Protein AF-A0A653H7Q0-F1 (afdb_monomer_lite)

Sequence (250 aa):
MEEKSHKKKAKHGDGLHGKEKVNTKGSFFTFLHLLIIFLAFFIGGVLLGVITTVYTPDLNIIKNEENIFKFLLKDKKVVIGGNININMHIKNRTVLPYTFNSKNVQYFYYPIGADYSCLLYNGGVEEKSANQTPLSQKSQINVPSNHNQSTFPTQLVINIPYSLINPSMKIYSASLHLGYEITDTHKHEVQALYNDCKKYDKLYNSRMKRELIFECKCFIDKNVEYFFNTYPVYKPIILQNLQNNPDIII

Secondary structure (DSSP, 8-state):
-----------------------HHHHHHHHHHHHHHHHHHHHHHHHHHHHHH-PPPEEEEEP-TT-EEEEEEETTEEEEEEEEEEEEEEEE-SSS-EEEEES----EE----SS---------------SS-TTS-PEEPPPPTT--TTTS-S-EEEEE---SSS-EEEEEEEEEEEEEEEPTTTHHHHHHHHHHHHHHS------BTTB-----EEEE-GGGTTTS-SS--------TTS---GGG--

Foldseek 3Di:
DDDDDDDDDDDPDDDDDPPPPDPVVVVVVVVVVVVVVVVVVVVVVVVVCVLPPDDDWPKAWDADAPFEWEFDQDPNWTKTWTKGKIKIKTWAPHQDKDKDKDQAFWFKFAFQDVHFAGWGKGDDDDDDPDPDDSRPQIATAAQAPVNDCQACNRIDIDTFDQDPPDIDIDMDMHIHFWMFTDDPVLLLQCLSVVVRLVPPQWGDDDDDPHIHGYIYGYYYDPVCCVVRDPDRDDDRHHNNPTRTDRVVHD

Radius of gyration: 36.65 Å; chains: 1; bounding box: 91×48×135 Å

Structure (mmCIF, N/CA/C/O backbone):
data_AF-A0A653H7Q0-F1
#
_entry.id   AF-A0A653H7Q0-F1
#
loop_
_atom_site.group_PDB
_atom_site.id
_atom_site.type_symbol
_atom_site.label_atom_id
_atom_site.label_alt_id
_atom_site.label_comp_id
_atom_site.label_asym_id
_atom_site.label_entity_id
_atom_site.label_seq_id
_atom_site.pdbx_PDB_ins_code
_atom_site.Cartn_x
_atom_site.Cartn_y
_atom_site.Cartn_z
_atom_site.occupancy
_atom_site.B_iso_or_equiv
_atom_site.auth_seq_id
_atom_site.auth_comp_id
_atom_site.auth_asym_id
_atom_site.auth_atom_id
_atom_site.pdbx_PDB_model_num
ATOM 1 N N . MET A 1 1 ? 68.843 -30.185 -109.632 1.00 37.00 1 MET A N 1
ATOM 2 C CA . MET A 1 1 ? 68.710 -31.561 -109.129 1.00 37.00 1 MET A CA 1
ATOM 3 C C . MET A 1 1 ? 69.297 -31.583 -107.731 1.00 37.00 1 MET A C 1
ATOM 5 O O . MET A 1 1 ? 70.490 -31.762 -107.597 1.00 37.00 1 MET A O 1
ATOM 9 N N . GLU A 1 2 ? 68.482 -31.290 -106.720 1.00 34.28 2 GLU A N 1
ATOM 10 C CA . GLU A 1 2 ? 68.629 -31.871 -105.385 1.00 34.28 2 GLU A CA 1
ATOM 11 C C . GLU A 1 2 ? 67.320 -31.649 -104.624 1.00 34.28 2 GLU A C 1
ATOM 13 O O . GLU A 1 2 ? 66.810 -30.539 -104.485 1.00 34.28 2 GLU A O 1
ATOM 18 N N . GLU A 1 3 ? 66.737 -32.775 -104.257 1.00 30.45 3 GLU A N 1
ATOM 19 C CA . GLU A 1 3 ? 65.476 -32.987 -103.576 1.00 30.45 3 GLU A CA 1
ATOM 20 C C . GLU A 1 3 ? 65.797 -33.209 -102.095 1.00 30.45 3 GLU A C 1
ATOM 22 O O . GLU A 1 3 ? 66.710 -33.976 -101.795 1.00 30.45 3 GLU A O 1
ATOM 27 N N . LYS A 1 4 ? 65.051 -32.588 -101.170 1.00 34.97 4 LYS A N 1
ATOM 28 C CA . LYS A 1 4 ? 64.774 -33.175 -99.844 1.00 34.97 4 LYS A CA 1
ATOM 29 C C . LYS A 1 4 ? 63.667 -32.430 -99.103 1.00 34.97 4 LYS A C 1
ATOM 31 O O . LYS A 1 4 ? 63.871 -31.489 -98.344 1.00 34.97 4 LYS A O 1
ATOM 36 N N . SER A 1 5 ? 62.464 -32.939 -99.333 1.00 32.69 5 SER A N 1
ATOM 37 C CA . SER A 1 5 ? 61.313 -32.867 -98.439 1.00 32.69 5 SER A CA 1
ATOM 38 C C . SER A 1 5 ? 61.589 -33.701 -97.179 1.00 32.69 5 SER A C 1
ATOM 40 O O . SER A 1 5 ? 61.890 -34.889 -97.283 1.00 32.69 5 SER A O 1
ATOM 42 N N . HIS A 1 6 ? 61.438 -33.114 -95.987 1.00 37.59 6 HIS A N 1
ATOM 43 C CA . HIS A 1 6 ? 61.297 -33.875 -94.743 1.00 37.59 6 HIS A CA 1
ATOM 44 C C . HIS A 1 6 ? 60.060 -33.427 -93.954 1.00 37.59 6 HIS A C 1
ATOM 46 O O . HIS A 1 6 ? 59.952 -32.305 -93.465 1.00 37.59 6 HIS A O 1
ATOM 52 N N . LYS A 1 7 ? 59.116 -34.366 -93.834 1.00 37.59 7 LYS A N 1
ATOM 53 C CA . LYS A 1 7 ? 57.911 -34.327 -92.997 1.00 37.59 7 LYS A CA 1
ATOM 54 C C . LYS A 1 7 ? 58.232 -34.518 -91.502 1.00 37.59 7 LYS A C 1
ATOM 56 O O . LYS A 1 7 ? 58.994 -35.408 -91.150 1.00 37.59 7 LYS A O 1
ATOM 61 N N . LYS A 1 8 ? 57.477 -33.766 -90.681 1.00 38.66 8 LYS A N 1
ATOM 62 C CA . LYS A 1 8 ? 56.937 -34.018 -89.318 1.00 38.66 8 LYS A CA 1
ATOM 63 C C . LYS A 1 8 ? 57.857 -34.537 -88.199 1.00 38.66 8 LYS A C 1
ATOM 65 O O . LYS A 1 8 ? 58.329 -35.663 -88.251 1.00 38.66 8 LYS A O 1
ATOM 70 N N . LYS A 1 9 ? 57.783 -33.850 -87.048 1.00 34.41 9 LYS A N 1
ATOM 71 C CA . LYS A 1 9 ? 57.489 -34.467 -85.735 1.00 34.41 9 LYS A CA 1
ATOM 72 C C . LYS A 1 9 ? 56.695 -33.485 -84.861 1.00 34.41 9 LYS A C 1
ATOM 74 O O . LYS A 1 9 ? 57.202 -32.440 -84.476 1.00 34.41 9 LYS A O 1
ATOM 79 N N . ALA A 1 10 ? 55.441 -33.832 -84.574 1.00 38.59 10 ALA A N 1
ATOM 80 C CA . ALA A 1 10 ? 54.648 -33.199 -83.528 1.00 38.59 10 ALA A CA 1
ATOM 81 C C . ALA A 1 10 ? 55.231 -33.605 -82.167 1.00 38.59 10 ALA A C 1
ATOM 83 O O . ALA A 1 10 ? 55.413 -34.796 -81.914 1.00 38.59 10 ALA A O 1
ATOM 84 N N . LYS A 1 11 ? 55.535 -32.633 -81.304 1.00 36.38 11 LYS A N 1
ATOM 85 C CA . LYS A 1 11 ? 55.823 -32.889 -79.890 1.00 36.38 11 LYS A CA 1
ATOM 86 C C . LYS A 1 11 ? 54.523 -32.736 -79.109 1.00 36.38 11 LYS A C 1
ATOM 88 O O . LYS A 1 11 ? 54.096 -31.627 -78.816 1.00 36.38 11 LYS A O 1
ATOM 93 N N . HIS A 1 12 ? 53.901 -33.873 -78.816 1.00 37.69 12 HIS A N 1
ATOM 94 C CA . HIS A 1 12 ? 52.996 -34.016 -77.684 1.00 37.69 12 HIS A CA 1
ATOM 95 C C . HIS A 1 12 ? 53.880 -33.984 -76.432 1.00 37.69 12 HIS A C 1
ATOM 97 O O . HIS A 1 12 ? 54.777 -34.816 -76.293 1.00 37.69 12 HIS A O 1
ATOM 103 N N . GLY A 1 13 ? 53.710 -32.963 -75.601 1.00 35.47 13 GLY A N 1
ATOM 104 C CA . GLY A 1 13 ? 54.403 -32.823 -74.330 1.00 35.47 13 GLY A CA 1
ATOM 105 C C . GLY A 1 13 ? 53.364 -32.616 -73.247 1.00 35.47 13 GLY A C 1
ATOM 106 O O . GLY A 1 13 ? 52.894 -31.496 -73.068 1.00 35.47 13 GLY A O 1
ATOM 107 N N . ASP A 1 14 ? 53.010 -33.704 -72.566 1.00 44.97 14 ASP A N 1
ATOM 108 C CA . ASP A 1 14 ? 52.388 -33.658 -71.248 1.00 44.97 14 ASP A CA 1
ATOM 109 C C . ASP A 1 14 ? 53.235 -32.769 -70.333 1.00 44.97 14 ASP A C 1
ATOM 111 O O . ASP A 1 14 ? 54.442 -32.970 -70.180 1.00 44.97 14 ASP A O 1
ATOM 115 N N . GLY A 1 15 ? 52.600 -31.754 -69.755 1.00 32.31 15 GLY A N 1
ATOM 116 C CA . GLY A 1 15 ? 53.288 -30.692 -69.037 1.00 32.31 15 GLY A CA 1
ATOM 117 C C . GLY A 1 15 ? 52.435 -30.109 -67.924 1.00 32.31 15 GLY A C 1
ATOM 118 O O . GLY A 1 15 ? 51.821 -29.068 -68.100 1.00 32.31 15 GLY A O 1
ATOM 119 N N . LEU A 1 16 ? 52.461 -30.797 -66.781 1.00 38.44 16 LEU A N 1
ATOM 120 C CA . LEU A 1 16 ? 52.263 -30.282 -65.425 1.00 38.44 16 LEU A CA 1
ATOM 121 C C . LEU A 1 16 ? 50.979 -29.482 -65.126 1.00 38.44 16 LEU A C 1
ATOM 123 O O . LEU A 1 16 ? 50.877 -28.283 -65.369 1.00 38.44 16 LEU A O 1
ATOM 127 N N . HIS A 1 17 ? 50.091 -30.124 -64.361 1.00 42.31 17 HIS A N 1
ATOM 128 C CA . HIS A 1 17 ? 49.244 -29.455 -63.373 1.00 42.31 17 HIS A CA 1
ATOM 129 C C . HIS A 1 17 ? 50.106 -28.520 -62.502 1.00 42.31 17 HIS A C 1
ATOM 131 O O . HIS A 1 17 ? 50.780 -28.955 -61.563 1.00 42.31 17 HIS A O 1
ATOM 137 N N . GLY A 1 18 ? 50.089 -27.225 -62.807 1.00 37.69 18 GLY A N 1
ATOM 138 C CA . GLY A 1 18 ? 50.595 -26.196 -61.913 1.00 37.69 18 GLY A CA 1
ATOM 139 C C . GLY A 1 18 ? 49.726 -26.171 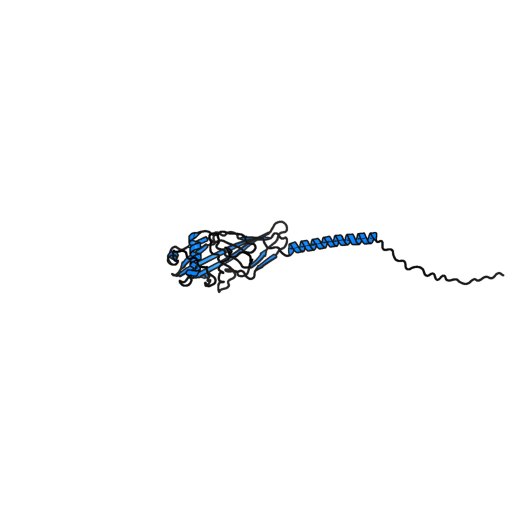-60.661 1.00 37.69 18 GLY A C 1
ATOM 140 O O . GLY A 1 18 ? 48.630 -25.621 -60.676 1.00 37.69 18 GLY A O 1
ATOM 141 N N . LYS A 1 19 ? 50.193 -26.780 -59.566 1.00 47.22 19 LYS A N 1
ATOM 142 C CA . LYS A 1 19 ? 49.683 -26.444 -58.234 1.00 47.22 19 LYS A CA 1
ATOM 143 C C . LYS A 1 19 ? 50.078 -24.997 -57.972 1.00 47.22 19 LYS A C 1
ATOM 145 O O . LYS A 1 19 ? 51.241 -24.714 -57.682 1.00 47.22 19 LYS A O 1
ATOM 150 N N . GLU A 1 20 ? 49.114 -24.100 -58.120 1.00 51.78 20 GLU A N 1
ATOM 151 C CA . GLU A 1 20 ? 49.225 -22.705 -57.729 1.00 51.78 20 GLU A CA 1
ATOM 152 C C . GLU A 1 20 ? 49.645 -22.670 -56.251 1.00 51.78 20 GLU A C 1
ATOM 154 O O . GLU A 1 20 ? 48.904 -23.086 -55.356 1.00 51.78 20 GLU A O 1
ATOM 159 N N . LYS A 1 21 ? 50.900 -22.290 -55.984 1.00 52.97 21 LYS A N 1
ATOM 160 C CA . LYS A 1 21 ? 51.393 -22.106 -54.618 1.00 52.97 21 LYS A CA 1
ATOM 161 C C . LYS A 1 21 ? 50.693 -20.875 -54.056 1.00 52.97 21 LYS A C 1
ATOM 163 O O . LYS A 1 21 ? 51.192 -19.762 -54.194 1.00 52.97 21 LYS A O 1
ATOM 168 N N . VAL A 1 22 ? 49.533 -21.088 -53.436 1.00 57.22 22 VAL A N 1
ATOM 169 C CA . VAL A 1 22 ? 48.838 -20.076 -52.638 1.00 57.22 22 VAL A CA 1
ATOM 170 C C . VAL A 1 22 ? 49.856 -19.490 -51.667 1.00 57.22 22 VAL A C 1
ATOM 172 O O . VAL A 1 22 ? 50.508 -20.221 -50.918 1.00 57.22 22 VAL A O 1
ATOM 175 N N . ASN A 1 23 ? 50.036 -18.172 -51.724 1.00 57.78 23 ASN A N 1
ATOM 176 C CA . ASN A 1 23 ? 50.972 -17.441 -50.885 1.00 57.78 23 ASN A CA 1
ATOM 177 C C . ASN A 1 23 ? 50.493 -17.526 -49.424 1.00 57.78 23 ASN A C 1
ATOM 179 O O . ASN A 1 23 ? 49.726 -16.689 -48.946 1.00 57.78 23 ASN A O 1
ATOM 183 N N . THR A 1 24 ? 50.904 -18.584 -48.725 1.00 57.19 24 THR A N 1
ATOM 184 C CA . THR A 1 24 ? 50.418 -18.977 -47.393 1.00 57.19 24 THR A CA 1
ATOM 185 C C . THR A 1 24 ? 50.630 -17.888 -46.348 1.00 57.19 24 THR A C 1
ATOM 187 O O . THR A 1 24 ? 49.823 -17.764 -45.433 1.00 57.19 24 THR A O 1
ATOM 190 N N . LYS A 1 25 ? 51.656 -17.041 -46.515 1.00 58.75 25 LYS A N 1
ATOM 191 C CA . LYS A 1 25 ? 51.872 -15.865 -45.659 1.00 58.75 25 LYS A CA 1
ATOM 192 C C . LYS A 1 25 ? 50.772 -14.817 -45.843 1.00 58.75 25 LYS A C 1
ATOM 194 O O . LYS A 1 25 ? 50.212 -14.365 -44.853 1.00 58.75 25 LYS A O 1
ATOM 199 N N . GLY A 1 26 ? 50.420 -14.475 -47.086 1.00 61.47 26 GLY A N 1
ATOM 200 C CA . GLY A 1 26 ? 49.348 -13.515 -47.384 1.00 61.47 26 GLY A CA 1
ATOM 201 C C . GLY A 1 26 ? 47.982 -14.008 -46.904 1.00 61.47 26 GLY A C 1
ATOM 202 O O . GLY A 1 26 ? 47.271 -13.276 -46.223 1.00 61.47 26 GLY A O 1
ATOM 203 N N . SER A 1 27 ? 47.676 -15.286 -47.149 1.00 65.19 27 SER A N 1
ATOM 204 C CA . SER A 1 27 ? 46.439 -15.920 -46.674 1.00 65.19 27 SER A CA 1
ATOM 205 C C . SER A 1 27 ? 46.332 -15.951 -45.143 1.00 65.19 27 SER A C 1
ATOM 207 O O . SER A 1 27 ? 45.231 -15.814 -44.611 1.00 65.19 27 SER A O 1
ATOM 209 N N . PHE A 1 28 ? 47.452 -16.108 -44.428 1.00 73.56 28 PHE A N 1
ATOM 210 C CA . PHE A 1 28 ? 47.482 -16.083 -42.964 1.00 73.56 28 PHE A CA 1
ATOM 211 C C . PHE A 1 28 ? 47.205 -14.681 -42.404 1.00 73.56 28 PHE A C 1
ATOM 213 O O . PHE A 1 28 ? 46.421 -14.544 -41.468 1.00 73.56 28 PHE A O 1
ATOM 220 N N . PHE A 1 29 ? 47.778 -13.631 -43.004 1.00 78.06 29 PHE A N 1
ATOM 221 C CA . PHE A 1 29 ? 47.502 -12.249 -42.593 1.00 78.06 29 PHE A CA 1
ATOM 222 C C . PHE A 1 29 ? 46.047 -11.849 -42.851 1.00 78.06 29 PHE A C 1
ATOM 224 O O . PHE A 1 29 ? 45.437 -11.217 -41.991 1.00 78.06 29 PHE A O 1
ATOM 231 N N . THR A 1 30 ? 45.460 -12.256 -43.981 1.00 80.75 30 THR A N 1
ATOM 232 C CA . THR A 1 30 ? 44.038 -12.004 -44.265 1.00 80.75 30 THR A CA 1
ATOM 233 C C . THR A 1 30 ? 43.129 -12.738 -43.279 1.00 80.75 30 THR A C 1
ATOM 235 O O . THR A 1 30 ? 42.192 -12.140 -42.753 1.00 80.75 30 THR A O 1
ATOM 238 N N . PHE A 1 31 ? 43.431 -14.003 -42.970 1.00 85.31 31 PHE A N 1
ATOM 239 C CA . PHE A 1 31 ? 42.689 -14.773 -41.970 1.00 85.31 31 PHE A CA 1
ATOM 240 C C . PHE A 1 31 ? 42.776 -14.135 -40.576 1.00 85.31 31 PHE A C 1
ATOM 242 O O . PHE A 1 31 ? 41.756 -13.971 -39.910 1.00 85.31 31 PHE A O 1
ATOM 249 N N . LEU A 1 32 ? 43.971 -13.705 -40.160 1.00 86.56 32 LEU A N 1
ATOM 250 C CA . LEU A 1 32 ? 44.179 -13.031 -38.879 1.00 86.56 32 LEU A CA 1
ATOM 251 C C . LEU A 1 32 ? 43.421 -11.697 -38.806 1.00 86.56 32 LEU A C 1
ATOM 253 O O . LEU A 1 32 ? 42.814 -11.389 -37.784 1.00 86.56 32 LEU A O 1
ATOM 257 N N . HIS A 1 33 ? 43.412 -10.923 -39.893 1.00 85.69 33 HIS A N 1
ATOM 258 C CA . HIS A 1 33 ? 42.692 -9.652 -39.951 1.00 85.69 33 HIS A CA 1
ATOM 259 C C . HIS A 1 33 ? 41.172 -9.852 -39.848 1.00 85.69 33 HIS A C 1
ATOM 261 O O . HIS A 1 33 ? 40.508 -9.172 -39.067 1.00 85.69 33 HIS A O 1
ATOM 267 N N . LEU A 1 34 ? 40.627 -10.841 -40.566 1.00 88.12 34 LEU A N 1
ATOM 268 C CA . LEU A 1 34 ? 39.210 -11.207 -40.478 1.00 88.12 34 LEU A CA 1
ATOM 269 C C . LEU A 1 34 ? 38.834 -11.738 -39.090 1.00 88.12 34 LEU A C 1
ATOM 271 O O . LEU A 1 34 ? 37.767 -11.396 -38.584 1.00 88.12 34 LEU A O 1
ATOM 275 N N . LEU A 1 35 ? 39.713 -12.512 -38.447 1.00 89.75 35 LEU A N 1
ATOM 276 C CA . LEU A 1 35 ? 39.506 -13.005 -37.084 1.00 89.75 35 LEU A CA 1
ATOM 277 C C . LEU A 1 35 ? 39.422 -11.853 -36.073 1.00 89.75 35 LEU A C 1
ATOM 279 O O . LEU A 1 35 ? 38.542 -11.862 -35.216 1.00 89.75 35 LEU A O 1
ATOM 283 N N . ILE A 1 36 ? 40.299 -10.850 -36.184 1.00 90.38 36 ILE A N 1
ATOM 284 C CA . ILE A 1 36 ? 40.287 -9.667 -35.309 1.00 90.38 36 ILE A CA 1
ATOM 285 C C . ILE A 1 36 ? 39.000 -8.858 -35.511 1.00 90.38 36 ILE A C 1
ATOM 287 O O . ILE A 1 36 ? 38.364 -8.469 -34.532 1.00 90.38 36 ILE A O 1
ATOM 291 N N . ILE A 1 37 ? 38.586 -8.643 -36.764 1.00 91.38 37 ILE A N 1
ATOM 292 C CA . ILE A 1 37 ? 37.335 -7.943 -37.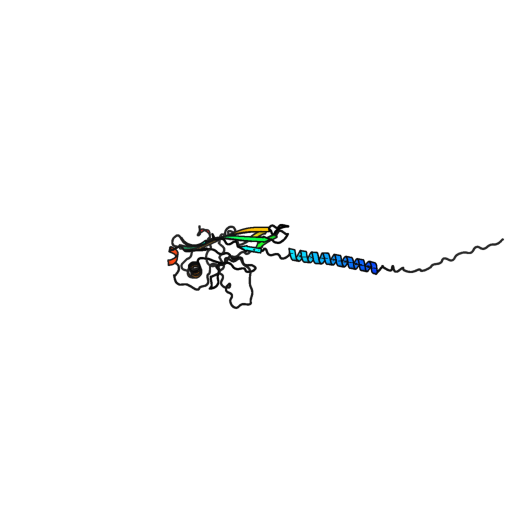087 1.00 91.38 37 ILE A CA 1
ATOM 293 C C . ILE A 1 37 ? 36.131 -8.707 -36.520 1.00 91.38 37 ILE A C 1
ATOM 295 O O . ILE A 1 37 ? 35.272 -8.112 -35.870 1.00 91.38 37 ILE A O 1
ATOM 299 N N . PHE A 1 38 ? 36.091 -10.029 -36.704 1.00 90.88 38 PHE A N 1
ATOM 300 C CA . PHE A 1 38 ? 35.047 -10.880 -36.141 1.00 90.88 38 PHE A CA 1
ATOM 301 C C . PHE A 1 38 ? 35.012 -10.797 -34.612 1.00 90.88 38 PHE A C 1
ATOM 303 O O . PHE A 1 38 ? 33.936 -10.623 -34.047 1.00 90.88 38 PHE A O 1
ATOM 310 N N . LEU A 1 39 ? 36.168 -10.850 -33.938 1.00 90.69 39 LEU A N 1
ATOM 311 C CA . LEU A 1 39 ? 36.241 -10.700 -32.483 1.00 90.69 39 LEU A CA 1
ATOM 312 C C . LEU A 1 39 ? 35.712 -9.336 -32.028 1.00 90.69 39 LEU A C 1
ATOM 314 O O . LEU A 1 39 ? 34.958 -9.274 -31.062 1.00 90.69 39 LEU A O 1
ATOM 318 N N . ALA A 1 40 ? 36.073 -8.256 -32.725 1.00 89.12 40 ALA A N 1
ATOM 319 C CA . ALA A 1 40 ? 35.612 -6.909 -32.398 1.00 89.12 40 ALA A CA 1
ATOM 320 C C . ALA A 1 40 ? 34.085 -6.781 -32.533 1.00 89.12 40 ALA A C 1
ATOM 322 O O . ALA A 1 40 ? 33.429 -6.261 -31.628 1.00 89.12 40 ALA A O 1
ATOM 323 N N . PHE A 1 41 ? 33.502 -7.315 -33.611 1.00 89.62 41 PHE A N 1
ATOM 324 C CA . PHE A 1 41 ? 32.048 -7.335 -33.793 1.00 89.62 41 PHE A CA 1
ATOM 325 C C . PHE A 1 41 ? 31.339 -8.271 -32.814 1.00 89.62 41 PHE A C 1
ATOM 327 O O . PHE A 1 41 ? 30.273 -7.923 -32.312 1.00 89.62 41 PHE A O 1
ATOM 334 N N . PHE A 1 42 ? 31.921 -9.428 -32.503 1.00 88.50 42 PHE A N 1
ATOM 335 C CA . PHE A 1 42 ? 31.352 -10.378 -31.553 1.00 88.50 42 PHE A CA 1
ATOM 336 C C . PHE A 1 42 ? 31.346 -9.807 -30.132 1.00 88.50 42 PHE A C 1
ATOM 338 O O . PHE A 1 42 ? 30.305 -9.792 -29.482 1.00 88.50 42 PHE A O 1
ATOM 345 N N . ILE A 1 43 ? 32.472 -9.257 -29.669 1.00 86.31 43 ILE A N 1
ATOM 346 C CA . ILE A 1 43 ? 32.576 -8.608 -28.354 1.00 86.31 43 ILE A CA 1
ATOM 347 C C . ILE A 1 43 ? 31.655 -7.386 -28.293 1.00 86.31 43 ILE A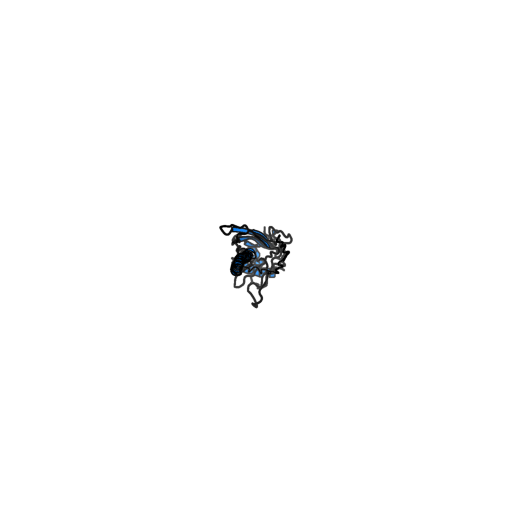 C 1
ATOM 349 O O . ILE A 1 43 ? 30.934 -7.221 -27.310 1.00 86.31 43 ILE A O 1
ATOM 353 N N . GLY A 1 44 ? 31.622 -6.568 -29.351 1.00 84.62 44 GLY A N 1
ATOM 354 C CA . GLY A 1 44 ? 30.704 -5.435 -29.456 1.00 84.62 44 GLY A CA 1
ATOM 355 C C . GLY A 1 44 ? 29.236 -5.863 -29.387 1.00 84.62 44 GLY A C 1
ATOM 356 O O . GLY A 1 44 ? 28.464 -5.273 -28.637 1.00 84.62 44 GLY A O 1
ATOM 357 N N . GLY A 1 45 ? 28.862 -6.928 -30.098 1.00 80.31 45 GLY A N 1
ATOM 358 C CA . GLY A 1 45 ? 27.512 -7.492 -30.088 1.00 80.31 45 GLY A CA 1
ATOM 359 C C . GLY A 1 45 ? 27.120 -8.093 -28.737 1.00 80.31 45 GLY A C 1
ATOM 360 O O . GLY A 1 45 ? 26.010 -7.856 -28.267 1.00 80.31 45 GLY A O 1
ATOM 361 N N . VAL A 1 46 ? 28.033 -8.809 -28.072 1.00 79.31 46 VAL A N 1
ATOM 362 C CA . VAL A 1 46 ? 27.808 -9.368 -26.728 1.00 79.31 46 VAL A CA 1
ATOM 363 C C . VAL A 1 46 ? 27.677 -8.254 -25.689 1.00 79.31 46 VAL A C 1
ATOM 365 O O . VAL A 1 46 ? 26.733 -8.274 -24.903 1.00 79.31 46 VAL A O 1
ATOM 368 N N . LEU A 1 47 ? 28.558 -7.248 -25.702 1.00 74.44 47 LEU A N 1
ATOM 369 C CA . LEU A 1 47 ? 28.473 -6.098 -24.793 1.00 74.44 47 LEU A CA 1
ATOM 370 C C . LEU A 1 47 ? 27.187 -5.298 -25.015 1.00 74.44 47 LEU A C 1
ATOM 372 O O . LEU A 1 47 ? 26.506 -4.956 -24.049 1.00 74.44 47 LEU A O 1
ATOM 376 N N . LEU A 1 48 ? 26.816 -5.047 -26.272 1.00 72.38 48 LEU A N 1
ATOM 377 C CA . LEU A 1 48 ? 25.561 -4.380 -26.612 1.00 72.38 48 LEU A CA 1
ATOM 378 C C . LEU A 1 48 ? 24.354 -5.211 -26.157 1.00 72.38 48 LEU A C 1
ATOM 380 O O . LEU A 1 48 ? 23.413 -4.664 -25.587 1.00 72.38 48 LEU A O 1
ATOM 384 N N . GLY A 1 49 ? 24.399 -6.533 -26.330 1.00 63.44 49 GLY A N 1
ATOM 385 C CA . GLY A 1 49 ? 23.393 -7.459 -25.816 1.00 63.44 49 GLY A CA 1
ATOM 386 C C . GLY A 1 49 ? 23.257 -7.380 -24.295 1.00 63.44 49 GLY A C 1
ATOM 387 O O . GLY A 1 49 ? 22.152 -7.239 -23.784 1.00 63.44 49 GLY A O 1
ATOM 388 N N . VAL A 1 50 ? 24.365 -7.380 -23.553 1.00 63.50 50 VAL A N 1
ATOM 389 C CA . VAL A 1 50 ? 24.344 -7.280 -22.082 1.00 63.50 50 VAL A CA 1
ATOM 390 C C . VAL A 1 50 ? 23.801 -5.925 -21.614 1.00 63.50 50 VAL A C 1
ATOM 392 O O . VAL A 1 50 ? 23.001 -5.878 -20.683 1.00 63.50 50 VAL A O 1
ATOM 395 N N . ILE A 1 51 ? 24.169 -4.827 -22.282 1.00 60.22 51 ILE A N 1
ATOM 396 C CA . ILE A 1 51 ? 23.675 -3.479 -21.948 1.00 60.22 51 ILE A CA 1
ATOM 397 C C . ILE A 1 51 ? 22.168 -3.342 -22.233 1.00 60.22 51 ILE A C 1
ATOM 399 O O . ILE A 1 51 ? 21.475 -2.602 -21.535 1.00 60.22 51 ILE A O 1
ATOM 403 N N . THR A 1 52 ? 21.650 -4.054 -23.237 1.00 57.75 52 THR A N 1
ATOM 404 C CA . THR A 1 52 ? 20.254 -3.930 -23.689 1.00 57.75 52 THR A CA 1
ATOM 405 C C . THR A 1 52 ? 19.286 -4.922 -23.044 1.00 57.75 52 THR A C 1
ATOM 407 O O . THR A 1 52 ? 18.095 -4.626 -22.981 1.00 57.75 52 THR A O 1
ATOM 410 N N . THR A 1 53 ? 19.745 -6.080 -22.554 1.00 54.38 53 THR A N 1
ATOM 411 C CA . THR A 1 53 ? 18.831 -7.192 -22.220 1.00 54.38 53 THR A CA 1
ATOM 412 C C . THR A 1 53 ? 18.302 -7.218 -20.789 1.00 54.38 53 THR A C 1
ATOM 414 O O . THR A 1 53 ? 17.221 -7.765 -20.585 1.00 54.38 53 THR A O 1
ATOM 417 N N . VAL A 1 54 ? 18.977 -6.638 -19.789 1.00 51.16 54 VAL A N 1
ATOM 418 C CA . VAL A 1 54 ? 18.484 -6.710 -18.396 1.00 51.16 54 VAL A CA 1
ATOM 419 C C . VAL A 1 54 ? 18.828 -5.444 -17.612 1.00 51.16 54 VAL A C 1
ATOM 421 O O . VAL A 1 54 ? 19.668 -5.458 -16.715 1.00 51.16 54 VAL A O 1
ATOM 424 N N . TYR A 1 55 ? 18.169 -4.327 -17.924 1.00 59.94 55 TYR A N 1
ATOM 425 C CA . TYR A 1 55 ? 18.222 -3.153 -17.051 1.00 59.94 55 TYR A CA 1
ATOM 426 C C . TYR A 1 55 ? 16.933 -3.020 -16.241 1.00 59.94 55 TYR A C 1
ATOM 428 O O . TYR A 1 55 ? 15.838 -2.951 -16.793 1.00 59.94 55 TYR A O 1
ATOM 436 N N . THR A 1 56 ? 17.070 -2.976 -14.915 1.00 59.75 56 THR A N 1
ATOM 437 C CA . THR A 1 56 ? 15.958 -2.669 -14.005 1.00 59.75 56 THR A CA 1
ATOM 438 C C . THR A 1 56 ? 16.049 -1.183 -13.646 1.00 59.75 56 THR A C 1
ATOM 440 O O . THR A 1 56 ? 17.140 -0.756 -13.264 1.00 59.75 56 THR A O 1
ATOM 443 N N . PRO A 1 57 ? 14.973 -0.380 -13.778 1.00 61.78 57 PRO A N 1
ATOM 444 C CA . PRO A 1 57 ? 14.995 1.017 -13.357 1.00 61.78 57 PRO A CA 1
ATOM 445 C C . PRO A 1 57 ? 15.459 1.153 -11.912 1.00 61.78 57 PRO A C 1
ATOM 447 O O . PRO A 1 57 ? 15.050 0.379 -11.044 1.00 61.78 57 PRO A O 1
ATOM 450 N N . ASP A 1 58 ? 16.216 2.213 -11.641 1.00 70.19 58 ASP A N 1
ATOM 451 C CA . ASP A 1 58 ? 16.362 2.691 -10.274 1.00 70.19 58 ASP A CA 1
ATOM 452 C C . ASP A 1 58 ? 15.016 3.300 -9.856 1.00 70.19 58 ASP A C 1
ATOM 454 O O . ASP A 1 58 ? 14.638 4.383 -10.317 1.00 70.19 58 ASP A O 1
ATOM 458 N N . LEU A 1 59 ? 14.291 2.585 -8.998 1.00 71.69 59 LEU A N 1
ATOM 459 C CA . LEU A 1 59 ? 13.014 3.003 -8.427 1.00 71.69 59 LEU A CA 1
ATOM 460 C C . LEU A 1 59 ? 13.242 3.464 -6.987 1.00 71.69 59 LEU A C 1
ATOM 462 O O . LEU A 1 59 ? 13.800 2.723 -6.179 1.00 71.69 59 LEU A O 1
ATOM 466 N N . ASN A 1 60 ? 12.812 4.678 -6.651 1.00 72.31 60 ASN A N 1
ATOM 467 C CA . ASN A 1 60 ? 12.798 5.153 -5.268 1.00 72.31 60 ASN A CA 1
ATOM 468 C C . ASN A 1 60 ? 11.446 5.802 -4.974 1.00 72.31 60 ASN A C 1
ATOM 470 O O . ASN A 1 60 ? 10.976 6.626 -5.755 1.00 72.31 60 ASN A O 1
ATOM 474 N N . ILE A 1 61 ? 10.829 5.461 -3.847 1.00 74.69 61 ILE A N 1
ATOM 475 C CA . ILE A 1 61 ? 9.613 6.139 -3.398 1.00 74.69 61 ILE A CA 1
ATOM 476 C C . ILE A 1 61 ? 9.965 7.515 -2.840 1.00 74.69 61 ILE A C 1
ATOM 478 O O . ILE A 1 61 ? 10.916 7.677 -2.076 1.00 74.69 61 ILE A O 1
ATOM 482 N N . ILE A 1 62 ? 9.165 8.501 -3.226 1.00 79.88 62 ILE A N 1
ATOM 483 C CA . ILE A 1 62 ? 9.161 9.835 -2.644 1.00 79.88 62 ILE A CA 1
ATOM 484 C C . ILE A 1 62 ? 8.284 9.768 -1.399 1.00 79.88 62 ILE A C 1
ATOM 486 O O . ILE A 1 62 ? 7.101 9.433 -1.482 1.00 79.88 62 ILE A O 1
ATOM 490 N N . LYS A 1 63 ? 8.867 10.088 -0.244 1.00 77.00 63 LYS A N 1
ATOM 491 C CA . LYS A 1 63 ? 8.121 10.211 1.006 1.00 77.00 63 LYS A CA 1
ATOM 492 C C . LYS A 1 63 ? 7.021 11.259 0.833 1.00 77.00 63 LYS A C 1
ATOM 494 O O . LYS A 1 63 ? 7.302 12.391 0.447 1.00 77.00 63 LYS A O 1
ATOM 499 N N . ASN A 1 64 ? 5.785 10.866 1.121 1.00 76.94 64 ASN A N 1
ATOM 500 C CA . ASN A 1 64 ? 4.630 11.748 1.077 1.00 76.94 64 ASN A CA 1
ATOM 501 C C . ASN A 1 64 ? 4.033 11.865 2.480 1.00 76.94 64 ASN A C 1
ATOM 503 O O . ASN A 1 64 ? 3.394 10.944 2.985 1.00 76.94 64 ASN A O 1
ATOM 507 N N . GLU A 1 65 ? 4.259 13.016 3.103 1.00 77.62 65 GLU A N 1
ATOM 508 C CA . GLU A 1 65 ? 3.803 13.308 4.459 1.00 77.62 65 GLU A CA 1
ATOM 509 C C . GLU A 1 65 ? 2.302 13.596 4.578 1.00 77.62 65 GLU A C 1
ATOM 511 O O . GLU A 1 65 ? 1.799 13.698 5.700 1.00 77.62 65 GLU A O 1
ATOM 516 N N . GLU A 1 66 ? 1.608 13.738 3.448 1.00 83.62 66 GLU A N 1
ATOM 517 C CA . GLU A 1 66 ? 0.162 13.967 3.373 1.00 83.62 66 GLU A CA 1
ATOM 518 C C . GLU A 1 66 ? -0.633 12.658 3.406 1.00 83.62 66 GLU A C 1
ATOM 520 O O . GLU A 1 66 ? -1.836 12.666 3.664 1.00 83.62 66 GLU A O 1
ATOM 525 N N . ASN A 1 67 ? 0.029 11.519 3.176 1.00 84.81 67 ASN A N 1
ATOM 526 C CA . ASN A 1 67 ? -0.610 10.214 3.265 1.00 84.81 67 ASN A CA 1
ATOM 527 C C . ASN A 1 67 ? -0.983 9.934 4.720 1.00 84.81 67 ASN A C 1
ATOM 529 O O . ASN A 1 67 ? -0.104 9.727 5.556 1.00 84.81 67 ASN A O 1
ATOM 533 N N . ILE A 1 68 ? -2.280 9.891 5.017 1.00 85.75 68 ILE A N 1
ATOM 534 C CA . ILE A 1 68 ? -2.799 9.633 6.362 1.00 85.75 68 ILE A CA 1
ATOM 535 C C . ILE A 1 68 ? -3.714 8.412 6.316 1.00 85.75 68 ILE A C 1
ATOM 537 O O . ILE A 1 68 ? -4.717 8.404 5.599 1.00 85.75 68 ILE A O 1
ATOM 541 N N . PHE A 1 69 ? -3.392 7.406 7.126 1.00 88.50 69 PHE A N 1
ATOM 542 C CA . PHE A 1 69 ? -4.294 6.312 7.454 1.00 88.50 69 PHE A CA 1
ATOM 543 C C . PHE A 1 69 ? -5.126 6.706 8.677 1.00 88.50 69 PHE A C 1
ATOM 545 O O . PHE A 1 69 ? -4.592 7.126 9.703 1.00 88.50 69 PHE A O 1
ATOM 552 N N . LYS A 1 70 ? -6.443 6.616 8.559 1.00 90.69 70 LYS A N 1
ATOM 553 C CA . LYS A 1 70 ? -7.407 7.134 9.522 1.00 90.69 70 LYS A CA 1
ATOM 554 C C . LYS A 1 70 ? -8.159 5.991 10.186 1.00 90.69 70 LYS A C 1
ATOM 556 O O . LYS A 1 70 ? -8.519 5.021 9.526 1.00 90.69 70 LYS A O 1
ATOM 561 N N . PHE A 1 71 ? -8.452 6.174 11.466 1.00 92.31 71 PHE A N 1
ATOM 562 C CA . PHE A 1 71 ? -9.437 5.433 12.241 1.00 92.31 71 PHE A CA 1
ATOM 563 C C . PHE A 1 71 ? -10.516 6.427 12.658 1.00 92.31 71 PHE A C 1
ATOM 565 O O . PHE A 1 71 ? -10.238 7.348 13.427 1.00 92.31 71 PHE A O 1
ATOM 572 N N . LEU A 1 72 ? -11.721 6.278 12.119 1.00 94.12 72 LEU A N 1
ATOM 573 C CA . LEU A 1 72 ? -12.818 7.235 12.268 1.00 94.12 72 LEU A CA 1
ATOM 574 C C . LEU A 1 72 ? -14.062 6.548 12.820 1.00 94.12 72 LEU A C 1
ATOM 576 O O . LEU A 1 72 ? -14.314 5.384 12.511 1.00 94.12 72 LEU A O 1
ATOM 580 N N . LEU A 1 73 ? -14.872 7.287 13.577 1.00 92.44 73 LEU A N 1
ATOM 581 C CA . LEU A 1 73 ? -16.239 6.884 13.885 1.00 92.44 73 LEU A CA 1
ATOM 582 C C . LEU A 1 73 ? -17.187 7.625 12.930 1.00 92.44 73 LEU A C 1
ATOM 584 O O . LEU A 1 73 ? -17.353 8.838 13.037 1.00 92.44 73 LEU A O 1
ATOM 588 N N . LYS A 1 74 ? -17.814 6.907 11.994 1.00 90.75 74 LYS A N 1
ATOM 589 C CA . LYS A 1 74 ? -18.814 7.444 11.055 1.00 90.75 74 LYS A CA 1
ATOM 590 C C . LYS A 1 74 ? -20.127 6.697 11.237 1.00 90.75 74 LYS A C 1
ATOM 592 O O . LYS A 1 74 ? -20.131 5.475 11.227 1.00 90.75 74 LYS A O 1
ATOM 597 N N . ASP A 1 75 ? -21.233 7.408 11.441 1.00 89.19 75 ASP A N 1
ATOM 598 C CA . ASP A 1 75 ? -22.571 6.808 11.585 1.00 89.19 75 ASP A CA 1
ATOM 599 C C . ASP A 1 75 ? -22.632 5.649 12.601 1.00 89.19 75 ASP A C 1
ATOM 601 O O . ASP A 1 75 ? -23.250 4.612 12.364 1.00 89.19 75 ASP A O 1
ATOM 605 N N . LYS A 1 76 ? -21.966 5.828 13.754 1.00 88.50 76 LYS A N 1
ATOM 606 C CA . LYS A 1 76 ? -21.807 4.822 14.831 1.00 88.50 76 LYS A CA 1
ATOM 607 C C . LYS A 1 76 ? -21.025 3.561 14.434 1.00 88.50 76 LYS A C 1
ATOM 609 O O . LYS A 1 76 ? -21.009 2.595 15.193 1.00 88.50 76 LYS A O 1
ATOM 614 N N . LYS A 1 77 ? -20.358 3.571 13.285 1.00 91.38 77 LYS A N 1
ATOM 615 C CA . LYS A 1 77 ? -19.507 2.491 12.786 1.00 91.38 77 LYS A CA 1
ATOM 616 C C . LYS A 1 77 ? -18.056 2.940 12.785 1.00 91.38 77 LYS A C 1
ATOM 618 O O . LYS A 1 77 ? -17.747 4.090 12.468 1.00 91.38 77 LYS A O 1
ATOM 623 N N . VAL A 1 78 ? -17.156 2.032 13.140 1.00 93.12 78 VAL A N 1
ATOM 624 C CA . VAL A 1 78 ? -15.723 2.298 13.027 1.00 93.12 78 VAL A CA 1
ATOM 625 C C . VAL A 1 78 ? -15.288 2.040 11.597 1.00 93.12 78 VAL A C 1
ATOM 627 O O . VAL A 1 78 ? -15.569 0.989 11.030 1.00 93.12 78 VAL A O 1
ATOM 630 N N . VAL A 1 79 ? -14.601 3.012 11.016 1.00 94.38 79 VAL A N 1
ATOM 631 C CA . VAL A 1 79 ? -14.102 2.974 9.647 1.00 94.38 79 VAL A CA 1
ATOM 632 C C . VAL A 1 79 ? -12.595 3.190 9.664 1.00 94.38 79 VAL A C 1
ATOM 634 O O . VAL A 1 79 ? -12.110 4.106 10.331 1.00 94.38 79 VAL A O 1
ATOM 637 N N . ILE A 1 80 ? -11.853 2.361 8.927 1.00 92.31 80 ILE A N 1
ATOM 638 C CA . ILE A 1 80 ? -10.390 2.454 8.829 1.00 92.31 80 ILE A CA 1
ATOM 639 C C . ILE A 1 80 ? -9.913 2.491 7.376 1.00 92.31 80 ILE A C 1
ATOM 641 O O . ILE A 1 80 ? -10.475 1.806 6.523 1.00 92.31 80 ILE A O 1
ATOM 645 N N . GLY A 1 81 ? -8.869 3.266 7.083 1.00 91.31 81 GLY A N 1
ATOM 646 C CA . GLY A 1 81 ? -8.292 3.380 5.735 1.00 91.31 81 GLY A CA 1
ATOM 647 C C . GLY A 1 81 ? -7.835 4.801 5.396 1.00 91.31 81 GLY A C 1
ATOM 648 O O . GLY A 1 81 ? -7.571 5.598 6.290 1.00 91.31 81 GLY A O 1
ATOM 649 N N . GLY A 1 82 ? -7.719 5.148 4.117 1.00 89.94 82 GLY A N 1
ATOM 650 C CA . GLY A 1 82 ? -7.208 6.453 3.696 1.00 89.94 82 GLY A CA 1
ATOM 651 C C . GLY A 1 82 ? -7.021 6.581 2.189 1.00 89.94 82 GLY A C 1
ATOM 652 O O . GLY A 1 82 ? -6.971 5.583 1.472 1.00 89.94 82 GLY A O 1
ATOM 653 N N . ASN A 1 83 ? -6.866 7.827 1.735 1.00 90.12 83 ASN A N 1
ATOM 654 C 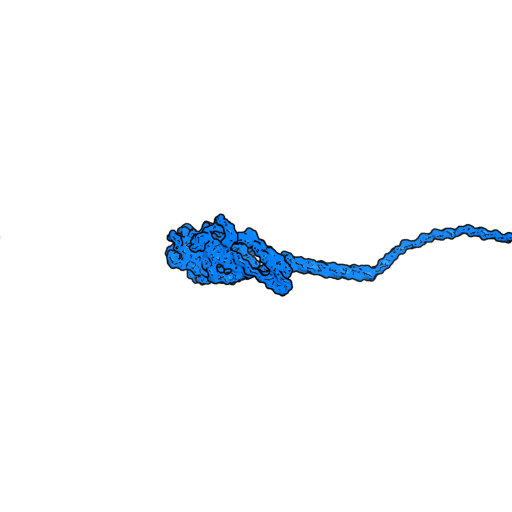CA . ASN A 1 83 ? -6.486 8.155 0.363 1.00 90.12 83 ASN A CA 1
ATOM 655 C C . ASN A 1 83 ? -4.980 8.382 0.328 1.00 90.12 83 ASN A C 1
ATOM 657 O O . ASN A 1 83 ? -4.476 9.391 0.822 1.00 90.12 83 ASN A O 1
ATOM 661 N N . ILE A 1 84 ? -4.263 7.401 -0.200 1.00 86.94 84 ILE A N 1
ATOM 662 C CA . ILE A 1 84 ? -2.809 7.350 -0.170 1.00 86.94 84 ILE A CA 1
ATOM 663 C C . ILE A 1 84 ? -2.297 7.586 -1.586 1.00 86.94 84 ILE A C 1
ATOM 665 O O . ILE A 1 84 ? -2.675 6.872 -2.506 1.00 86.94 84 ILE A O 1
ATOM 669 N N . ASN A 1 85 ? -1.400 8.548 -1.770 1.00 88.62 85 ASN A N 1
ATOM 670 C CA . ASN A 1 85 ? -0.735 8.777 -3.046 1.00 88.62 85 ASN A CA 1
ATOM 671 C C . ASN A 1 85 ? 0.736 8.356 -2.969 1.00 88.62 85 ASN A C 1
ATOM 673 O O . ASN A 1 85 ? 1.527 8.907 -2.192 1.00 88.62 85 ASN A O 1
ATOM 677 N N . ILE A 1 86 ? 1.094 7.360 -3.774 1.00 85.06 86 ILE A N 1
ATOM 678 C CA . ILE A 1 86 ? 2.422 6.758 -3.833 1.00 85.06 86 ILE A CA 1
ATOM 679 C C . ILE A 1 86 ? 3.164 7.375 -5.010 1.00 85.06 86 ILE A C 1
ATOM 681 O O . ILE A 1 86 ? 2.932 7.026 -6.167 1.00 85.06 86 ILE A O 1
ATOM 685 N N . ASN A 1 87 ? 4.096 8.268 -4.705 1.00 86.69 87 ASN A N 1
ATOM 686 C CA . ASN A 1 87 ? 4.942 8.897 -5.706 1.00 86.69 87 ASN A CA 1
ATOM 687 C C . ASN A 1 87 ? 6.261 8.127 -5.823 1.00 86.69 87 ASN A C 1
ATOM 689 O O . ASN A 1 87 ? 6.954 7.890 -4.835 1.00 86.69 87 ASN A O 1
ATOM 693 N N . MET A 1 88 ? 6.625 7.741 -7.039 1.00 83.88 88 MET A N 1
ATOM 694 C CA . MET A 1 88 ? 7.829 6.981 -7.355 1.00 83.88 88 MET A CA 1
ATOM 695 C C . MET A 1 88 ? 8.716 7.787 -8.299 1.00 83.88 88 MET A C 1
ATOM 697 O O . MET A 1 88 ? 8.299 8.150 -9.399 1.00 83.88 88 MET A O 1
ATOM 701 N N . HIS A 1 89 ? 9.962 8.023 -7.897 1.00 81.69 89 HIS A N 1
ATOM 702 C CA . HIS A 1 89 ? 11.026 8.440 -8.799 1.00 81.69 89 HIS A CA 1
ATOM 703 C C . HIS A 1 89 ? 11.551 7.237 -9.567 1.00 81.69 89 HIS A C 1
ATOM 705 O O . HIS A 1 89 ? 12.053 6.274 -8.984 1.00 81.69 89 HIS A O 1
ATOM 711 N N . ILE A 1 90 ? 11.492 7.345 -10.887 1.00 80.75 90 ILE A N 1
ATOM 712 C CA . ILE A 1 90 ? 11.979 6.340 -11.817 1.00 80.75 90 ILE A CA 1
ATOM 713 C C . ILE A 1 90 ? 13.120 6.966 -12.598 1.00 80.75 90 ILE A C 1
ATOM 715 O O . ILE A 1 90 ? 12.918 7.928 -13.347 1.00 80.75 90 ILE A O 1
ATOM 719 N N . LYS A 1 91 ? 14.328 6.443 -12.393 1.00 80.94 91 LYS A N 1
ATOM 720 C CA . LYS A 1 91 ? 15.532 6.915 -13.072 1.00 80.94 91 LYS A CA 1
ATOM 721 C C . LYS A 1 91 ? 15.976 5.888 -14.105 1.00 80.94 91 LYS A C 1
ATOM 723 O O . LYS A 1 91 ? 16.279 4.740 -13.776 1.00 80.94 91 LYS A O 1
ATOM 728 N N . ASN A 1 92 ? 16.052 6.329 -15.356 1.00 79.81 92 ASN A N 1
ATOM 729 C CA . ASN A 1 92 ? 16.615 5.550 -16.445 1.00 79.81 92 ASN A CA 1
ATOM 730 C C . ASN A 1 92 ? 18.053 5.994 -16.694 1.00 79.81 92 ASN A C 1
ATOM 732 O O . ASN A 1 92 ? 18.307 7.149 -17.030 1.00 79.81 92 ASN A O 1
ATOM 736 N N . ARG A 1 93 ? 18.999 5.071 -16.522 1.00 77.44 93 ARG A N 1
ATOM 737 C CA . ARG A 1 93 ? 20.414 5.303 -16.846 1.00 77.44 93 ARG A CA 1
ATOM 738 C C . ARG A 1 93 ? 20.811 4.749 -18.212 1.00 77.44 93 ARG A C 1
ATOM 740 O O . ARG A 1 93 ? 21.979 4.825 -18.574 1.00 77.44 93 ARG A O 1
ATOM 747 N N . THR A 1 94 ? 19.870 4.159 -18.939 1.00 74.25 94 THR A N 1
ATOM 748 C CA . THR A 1 94 ? 20.107 3.602 -20.269 1.00 74.25 94 THR A CA 1
ATOM 749 C C . THR A 1 94 ? 19.913 4.665 -21.343 1.00 74.25 94 THR A C 1
ATOM 751 O O . THR A 1 94 ? 19.213 5.661 -21.155 1.00 74.25 94 THR A O 1
ATOM 754 N N . VAL A 1 95 ? 20.513 4.406 -22.500 1.00 77.62 95 VAL A N 1
ATOM 755 C CA . VAL A 1 95 ? 20.380 5.216 -23.717 1.00 77.62 95 VAL A CA 1
ATOM 756 C C . VAL A 1 95 ? 19.202 4.770 -24.590 1.00 77.62 95 VAL A C 1
ATOM 758 O O . VAL A 1 95 ? 19.141 5.134 -25.760 1.00 77.62 95 VAL A O 1
ATOM 761 N N . LEU A 1 96 ? 18.282 3.967 -24.044 1.00 79.00 96 LEU A N 1
ATOM 762 C CA . LEU A 1 96 ? 17.105 3.465 -24.747 1.00 79.00 96 LEU A CA 1
ATOM 763 C C . LEU A 1 96 ? 15.832 3.723 -23.933 1.00 79.00 96 LEU A C 1
ATOM 765 O O . LEU A 1 96 ? 15.849 3.643 -22.698 1.00 79.00 96 LEU A O 1
ATOM 769 N N . PRO A 1 97 ? 14.707 4.033 -24.599 1.00 80.38 97 PRO A N 1
ATOM 770 C CA . PRO A 1 97 ? 13.423 4.065 -23.928 1.00 80.38 97 PRO A CA 1
ATOM 771 C C . PRO A 1 97 ? 12.998 2.635 -23.601 1.00 80.38 97 PRO A C 1
ATOM 773 O O . PRO A 1 97 ? 13.286 1.701 -24.350 1.00 80.38 97 PRO A O 1
ATOM 776 N N . TYR A 1 98 ? 12.249 2.468 -22.518 1.00 77.38 98 TYR A N 1
ATOM 777 C CA . TYR A 1 98 ? 11.553 1.214 -22.253 1.00 77.38 98 TYR A CA 1
ATOM 778 C C . TYR A 1 98 ? 10.253 1.462 -21.499 1.00 77.38 98 TYR A C 1
ATOM 780 O O . TYR A 1 98 ? 10.026 2.521 -20.906 1.00 77.38 98 TYR A O 1
ATOM 788 N N . THR A 1 99 ? 9.389 0.457 -21.524 1.00 79.44 99 THR A N 1
ATOM 789 C CA . THR A 1 99 ? 8.138 0.454 -20.775 1.00 79.44 99 THR A CA 1
ATOM 790 C C . THR A 1 99 ? 8.264 -0.540 -19.634 1.00 79.44 99 THR A C 1
ATOM 792 O O . THR A 1 99 ? 8.463 -1.732 -19.859 1.00 79.44 99 THR A O 1
ATOM 795 N N . PHE A 1 100 ? 8.138 -0.057 -18.401 1.00 75.88 100 PHE A N 1
ATOM 796 C CA . PHE A 1 100 ? 7.941 -0.928 -17.250 1.00 75.88 100 PHE A CA 1
ATOM 797 C C . PHE A 1 100 ? 6.486 -1.398 -17.248 1.00 75.88 100 PHE A C 1
ATOM 799 O O . PHE A 1 100 ? 5.575 -0.570 -17.247 1.00 75.88 100 PHE A O 1
ATOM 806 N N . ASN A 1 101 ? 6.271 -2.711 -17.275 1.00 75.06 101 ASN A N 1
ATOM 807 C CA . ASN A 1 101 ? 4.942 -3.311 -17.283 1.00 75.06 101 ASN A CA 1
ATOM 808 C C . ASN A 1 101 ? 4.847 -4.386 -16.196 1.00 75.06 101 ASN A C 1
ATOM 810 O O . ASN A 1 101 ? 5.575 -5.378 -16.243 1.00 75.06 101 ASN A O 1
ATOM 814 N N . SER A 1 102 ? 3.935 -4.198 -15.245 1.00 78.38 102 SER A N 1
ATOM 815 C CA . SER A 1 102 ? 3.554 -5.202 -14.254 1.00 78.38 102 SER A CA 1
ATOM 816 C C . SER A 1 102 ? 2.053 -5.449 -14.326 1.00 78.38 102 SER A C 1
ATOM 818 O O . SER A 1 102 ? 1.256 -4.518 -14.234 1.00 78.38 102 SER A O 1
ATOM 820 N N . LYS A 1 103 ? 1.666 -6.719 -14.477 1.00 75.50 103 LYS A N 1
ATOM 821 C CA . LYS A 1 103 ? 0.263 -7.139 -14.624 1.00 75.50 103 LYS A CA 1
ATOM 822 C C . LYS A 1 103 ? -0.402 -7.583 -13.318 1.00 75.50 103 LYS A C 1
ATOM 824 O O . LYS A 1 103 ? -1.604 -7.817 -13.322 1.00 75.50 103 LYS A O 1
ATOM 829 N N . ASN A 1 104 ? 0.368 -7.757 -12.243 1.00 78.50 104 ASN A N 1
ATOM 830 C CA . ASN A 1 104 ? -0.128 -8.273 -10.967 1.00 78.50 104 ASN A CA 1
ATOM 831 C C . ASN A 1 104 ? 0.462 -7.467 -9.807 1.00 78.50 104 ASN A C 1
ATOM 833 O O . ASN A 1 104 ? 1.457 -7.848 -9.194 1.00 78.50 104 ASN A O 1
ATOM 837 N N . VAL A 1 105 ? -0.134 -6.307 -9.573 1.00 78.12 105 VAL A N 1
ATOM 838 C CA . VAL A 1 105 ? 0.252 -5.347 -8.539 1.00 78.12 105 VAL A CA 1
ATOM 839 C C . VAL A 1 105 ? -0.692 -5.580 -7.361 1.00 78.12 105 VAL A C 1
ATOM 841 O O . VAL A 1 105 ? -1.908 -5.645 -7.533 1.00 78.12 105 VAL A O 1
ATOM 844 N N . GLN A 1 106 ? -0.121 -5.830 -6.188 1.00 82.38 106 GLN A N 1
ATOM 845 C CA . GLN A 1 106 ? -0.819 -6.367 -5.021 1.00 82.38 106 GLN A CA 1
ATOM 846 C C . GLN A 1 106 ? -0.368 -5.625 -3.782 1.00 82.38 106 GLN A C 1
ATOM 848 O O . GLN A 1 106 ? 0.811 -5.672 -3.483 1.00 82.38 106 GLN A O 1
ATOM 853 N N . TYR A 1 107 ? -1.289 -5.053 -3.020 1.00 82.44 107 TYR A N 1
ATOM 854 C CA . TYR A 1 107 ? -0.958 -4.272 -1.834 1.00 82.44 107 TYR A CA 1
ATOM 855 C C . TYR A 1 107 ? -0.967 -5.129 -0.576 1.00 82.44 107 TYR A C 1
ATOM 857 O O . TYR A 1 107 ? -1.745 -6.076 -0.468 1.00 82.44 107 TYR A O 1
ATOM 865 N N . PHE A 1 108 ? -0.121 -4.797 0.393 1.00 80.25 108 PHE A N 1
ATOM 866 C CA . PHE A 1 108 ? -0.049 -5.522 1.660 1.00 80.25 108 PHE A CA 1
ATOM 867 C C . PHE A 1 108 ? 0.018 -4.554 2.834 1.00 80.25 108 PHE A C 1
ATOM 869 O O . PHE A 1 108 ? 0.183 -3.367 2.663 1.00 80.25 108 PHE A O 1
ATOM 876 N N . TYR A 1 109 ? -0.125 -5.044 4.043 1.00 78.19 109 TYR A N 1
ATOM 877 C CA . TYR A 1 109 ? 0.139 -4.315 5.264 1.00 78.19 109 TYR A CA 1
ATOM 878 C C . TYR A 1 109 ? 1.124 -5.146 6.081 1.00 78.19 109 TYR A C 1
ATOM 880 O O . TYR A 1 109 ? 1.048 -6.376 6.064 1.00 78.19 109 TYR A O 1
ATOM 888 N N . TYR A 1 110 ? 2.043 -4.492 6.785 1.00 72.94 110 TYR A N 1
ATOM 889 C CA . TYR A 1 110 ? 3.035 -5.171 7.614 1.00 72.94 110 TYR A CA 1
ATOM 890 C C . TYR A 1 110 ? 2.888 -4.685 9.067 1.00 72.94 110 TYR A C 1
ATOM 892 O O . TYR A 1 110 ? 2.877 -3.474 9.291 1.00 72.94 110 TYR A O 1
ATOM 900 N N . PRO A 1 111 ? 2.716 -5.601 10.037 1.00 62.22 111 PRO A N 1
ATOM 901 C CA . PRO A 1 111 ? 2.681 -5.282 11.458 1.00 62.22 111 PRO A CA 1
ATOM 902 C C . PRO A 1 111 ? 4.028 -4.762 11.951 1.00 62.22 111 PRO A C 1
ATOM 904 O O . PRO A 1 111 ? 5.084 -5.245 11.533 1.00 62.22 111 PRO A O 1
ATOM 907 N N . ILE A 1 112 ? 3.998 -3.815 12.882 1.00 57.84 112 ILE A N 1
ATOM 908 C CA . ILE A 1 112 ? 5.201 -3.210 13.447 1.00 57.84 112 ILE A CA 1
ATOM 909 C C . ILE A 1 112 ? 5.740 -4.114 14.570 1.00 57.84 112 ILE A C 1
ATOM 911 O O . ILE A 1 112 ? 5.170 -4.203 15.656 1.00 57.84 112 ILE A O 1
ATOM 915 N N . GLY A 1 113 ? 6.862 -4.794 14.314 1.00 46.56 113 GLY A N 1
ATOM 916 C CA . GLY A 1 113 ? 7.667 -5.454 15.348 1.00 46.56 113 GLY A CA 1
ATOM 917 C C . GLY A 1 113 ? 8.532 -4.462 16.144 1.00 46.56 113 GLY A C 1
ATOM 918 O O . GLY A 1 113 ? 8.430 -3.248 15.980 1.00 46.56 113 GLY A O 1
ATOM 919 N N . ALA A 1 114 ? 9.428 -4.968 17.005 1.00 34.06 114 ALA A N 1
ATOM 920 C CA . ALA A 1 114 ? 10.462 -4.143 17.656 1.00 34.06 114 ALA A CA 1
ATOM 921 C C . ALA A 1 114 ? 11.377 -3.430 16.638 1.00 34.06 114 ALA A C 1
ATOM 923 O O . ALA A 1 114 ? 11.937 -2.385 16.956 1.00 34.06 114 ALA A O 1
ATOM 924 N N . ASP A 1 115 ? 11.433 -3.961 15.413 1.00 36.16 115 ASP A N 1
ATOM 925 C CA . ASP A 1 115 ? 11.962 -3.301 14.232 1.00 36.16 115 ASP A CA 1
ATOM 926 C C . ASP A 1 115 ? 10.840 -3.020 13.217 1.00 36.16 115 ASP A C 1
ATOM 928 O O . ASP A 1 115 ? 9.946 -3.830 12.967 1.00 36.16 115 ASP A O 1
ATOM 932 N N . TYR A 1 116 ? 10.909 -1.802 12.693 1.00 41.16 116 TYR A N 1
ATOM 933 C CA . TYR A 1 116 ? 9.897 -1.012 11.998 1.00 41.16 116 TYR A CA 1
ATOM 934 C C . TYR A 1 116 ? 9.279 -1.680 10.762 1.00 41.16 116 TYR A C 1
ATOM 936 O O . TYR A 1 116 ? 10.021 -2.222 9.944 1.00 41.16 116 TYR A O 1
ATOM 944 N N . SER A 1 117 ? 7.961 -1.507 10.547 1.00 36.69 117 SER A N 1
ATOM 945 C CA . SER A 1 117 ? 7.368 -0.826 9.367 1.00 36.69 117 SER A CA 1
ATOM 946 C C . SER A 1 117 ? 5.926 -1.261 9.032 1.00 36.69 117 SER A C 1
ATOM 948 O O . SER A 1 117 ? 5.609 -2.441 9.009 1.00 36.69 117 SER A O 1
ATOM 950 N N . CYS A 1 118 ? 5.067 -0.292 8.692 1.00 36.81 118 CYS A N 1
ATOM 951 C CA . CYS A 1 118 ? 3.831 -0.519 7.937 1.00 36.81 118 CYS A CA 1
ATOM 952 C C . CYS A 1 118 ? 4.186 -0.410 6.452 1.00 36.81 118 CYS A C 1
ATOM 954 O O . CYS A 1 118 ? 4.619 0.654 6.010 1.00 36.81 118 CYS A O 1
ATOM 956 N N . LEU A 1 119 ? 4.078 -1.511 5.705 1.00 48.00 119 LEU A N 1
ATOM 957 C CA . LEU A 1 119 ? 4.553 -1.599 4.324 1.00 48.00 119 LEU A CA 1
ATOM 958 C C . LEU A 1 119 ? 3.401 -1.935 3.380 1.00 48.00 119 LEU A C 1
ATOM 960 O O . LEU A 1 119 ? 2.876 -3.042 3.393 1.00 48.00 119 LEU A O 1
ATOM 964 N N . LEU A 1 120 ? 3.053 -1.003 2.503 1.00 46.75 120 LEU A N 1
ATOM 965 C CA . LEU A 1 120 ? 2.148 -1.237 1.382 1.00 46.75 120 LEU A CA 1
ATOM 966 C C . LEU A 1 120 ? 2.945 -1.718 0.167 1.00 46.75 120 LEU A C 1
ATOM 968 O O . LEU A 1 120 ? 3.307 -0.951 -0.716 1.00 46.75 120 LEU A O 1
ATOM 972 N N . TYR A 1 121 ? 3.284 -3.011 0.213 1.00 47.97 121 TYR A N 1
ATOM 973 C CA . TYR A 1 121 ? 4.123 -3.743 -0.750 1.00 47.97 121 TYR A CA 1
ATOM 974 C C . TYR A 1 121 ? 3.433 -3.970 -2.111 1.00 47.97 121 TYR A C 1
ATOM 976 O O . TYR A 1 121 ? 2.229 -3.827 -2.178 1.00 47.97 121 TYR A O 1
ATOM 984 N N . ASN A 1 122 ? 4.183 -4.334 -3.167 1.00 38.81 122 ASN A N 1
ATOM 985 C CA . ASN A 1 122 ? 3.721 -4.806 -4.484 1.00 38.81 122 ASN A CA 1
ATOM 986 C C . ASN A 1 122 ? 4.502 -6.066 -4.940 1.00 38.81 122 ASN A C 1
ATOM 988 O O . ASN A 1 122 ? 5.722 -6.017 -5.025 1.00 38.81 122 ASN A O 1
ATOM 992 N N . GLY A 1 123 ? 3.795 -7.179 -5.209 1.00 31.62 123 GLY A N 1
ATOM 993 C CA . GLY A 1 123 ? 4.249 -8.595 -5.157 1.00 31.62 123 GLY A CA 1
ATOM 994 C C . GLY A 1 123 ? 5.333 -9.184 -6.100 1.00 31.62 123 GLY A C 1
ATOM 995 O O . GLY A 1 123 ? 5.320 -8.937 -7.304 1.00 31.62 123 GLY A O 1
ATOM 996 N N . GLY A 1 124 ? 6.166 -10.093 -5.531 1.00 28.00 124 GLY A N 1
ATOM 997 C CA . GLY A 1 124 ? 7.002 -11.179 -6.115 1.00 28.00 124 GLY A CA 1
ATOM 998 C C . GLY A 1 124 ? 7.995 -11.890 -5.120 1.00 28.00 124 GLY A C 1
ATOM 999 O O . GLY A 1 124 ? 8.762 -11.201 -4.460 1.00 28.00 124 GLY A O 1
ATOM 1000 N N . VAL A 1 125 ? 7.986 -13.247 -5.046 1.00 35.47 125 VAL A N 1
ATOM 1001 C CA . VAL A 1 125 ? 8.603 -14.265 -4.094 1.00 35.47 125 VAL A CA 1
ATOM 1002 C C . VAL A 1 125 ? 10.144 -14.497 -4.182 1.00 35.47 125 VAL A C 1
ATOM 1004 O O . VAL A 1 125 ? 10.718 -14.083 -5.183 1.00 35.47 125 VAL A O 1
ATOM 1007 N N . GLU A 1 126 ? 10.923 -15.236 -3.347 1.00 35.41 126 GLU A N 1
ATOM 1008 C CA . GLU A 1 126 ? 10.997 -15.820 -1.964 1.00 35.41 126 GLU A CA 1
ATOM 1009 C C . GLU A 1 126 ? 12.483 -16.281 -1.786 1.00 35.41 126 GLU A C 1
ATOM 1011 O O . GLU A 1 126 ? 13.088 -16.657 -2.792 1.00 35.41 126 GLU A O 1
ATOM 1016 N N . GLU A 1 127 ? 13.085 -16.352 -0.583 1.00 32.25 127 GLU A N 1
ATOM 1017 C CA . GLU A 1 127 ? 14.346 -17.117 -0.398 1.00 32.25 127 GLU A CA 1
ATOM 1018 C C . GLU A 1 127 ? 14.419 -17.892 0.937 1.00 32.25 127 GLU A C 1
ATOM 1020 O O . GLU A 1 127 ? 13.979 -17.426 1.987 1.00 32.25 127 GLU A O 1
ATOM 1025 N N . LYS A 1 128 ? 14.950 -19.122 0.855 1.00 35.03 128 LYS A N 1
ATOM 1026 C CA . LYS A 1 128 ? 14.619 -20.308 1.678 1.00 35.03 128 LYS A CA 1
ATOM 1027 C C . LYS A 1 128 ? 15.424 -20.535 2.973 1.00 35.03 128 LYS A C 1
ATOM 1029 O O . LYS A 1 128 ? 15.298 -21.607 3.558 1.00 35.03 128 LYS A O 1
ATOM 1034 N N . SER A 1 129 ? 16.277 -19.620 3.430 1.00 36.78 129 SER A N 1
ATOM 1035 C CA . SER A 1 129 ? 17.360 -20.001 4.365 1.00 36.78 129 SER A CA 1
ATOM 1036 C C . SER A 1 129 ? 17.337 -19.393 5.772 1.00 36.78 129 SER A C 1
ATOM 1038 O O . SER A 1 129 ? 18.343 -19.490 6.470 1.00 36.78 129 SER A O 1
ATOM 1040 N N . ALA A 1 130 ? 16.238 -18.803 6.241 1.00 34.59 130 ALA A N 1
ATOM 1041 C CA . ALA A 1 130 ? 16.158 -18.314 7.620 1.00 34.59 130 ALA A CA 1
ATOM 1042 C C . ALA A 1 130 ? 14.841 -18.744 8.272 1.00 34.59 130 ALA A C 1
ATOM 1044 O O . ALA A 1 130 ? 13.762 -18.335 7.850 1.00 34.59 130 ALA A O 1
ATOM 1045 N N . ASN A 1 131 ? 14.940 -19.585 9.304 1.00 44.12 131 ASN A N 1
ATOM 1046 C CA . ASN A 1 131 ? 13.810 -20.103 10.075 1.00 44.12 131 ASN A CA 1
ATOM 1047 C C . ASN A 1 131 ? 13.214 -19.005 10.982 1.00 44.12 131 ASN A C 1
ATOM 1049 O O . ASN A 1 131 ? 13.373 -19.037 12.198 1.00 44.12 131 ASN A O 1
ATOM 1053 N N . GLN A 1 132 ? 12.477 -18.094 10.332 1.00 41.59 132 GLN A N 1
ATOM 1054 C CA . GLN A 1 132 ? 11.686 -16.942 10.799 1.00 41.59 132 GLN A CA 1
ATOM 1055 C C . GLN A 1 132 ? 12.332 -15.569 10.549 1.00 41.59 132 GLN A C 1
ATOM 1057 O O . GLN A 1 132 ? 13.301 -15.165 11.185 1.00 41.59 132 GLN A O 1
ATOM 1062 N N . THR A 1 133 ? 11.736 -14.834 9.608 1.00 42.41 133 THR A N 1
ATOM 1063 C CA . THR A 1 133 ? 12.142 -13.501 9.145 1.00 42.41 133 THR A CA 1
ATOM 1064 C C . THR A 1 133 ? 11.136 -12.430 9.604 1.00 42.41 133 THR A C 1
ATOM 1066 O O . THR A 1 133 ? 9.932 -12.645 9.468 1.00 42.41 133 THR A O 1
ATOM 1069 N N . PRO A 1 134 ? 11.578 -11.247 10.080 1.00 39.84 134 PRO A N 1
ATOM 1070 C CA . PRO A 1 134 ? 10.711 -10.139 10.528 1.00 39.84 134 PRO A CA 1
ATOM 1071 C C . PRO A 1 134 ? 9.656 -9.653 9.511 1.00 39.84 134 PRO A C 1
ATOM 1073 O O . PRO A 1 134 ? 8.670 -9.035 9.887 1.00 39.84 134 PRO A O 1
ATOM 1076 N N . LEU A 1 135 ? 9.830 -9.973 8.225 1.00 47.25 135 LEU A N 1
ATOM 1077 C CA . LEU A 1 135 ? 8.927 -9.642 7.111 1.00 47.25 135 LEU A CA 1
ATOM 1078 C C . LEU A 1 135 ? 7.897 -10.749 6.791 1.00 47.25 135 LEU A C 1
ATOM 1080 O O . LEU A 1 135 ? 7.178 -10.656 5.798 1.00 47.25 135 LEU A O 1
ATOM 1084 N N . SER A 1 136 ? 7.846 -11.821 7.587 1.00 48.19 136 SER A N 1
ATOM 1085 C CA . SER A 1 136 ? 7.045 -13.024 7.299 1.00 48.19 136 SER A CA 1
ATOM 1086 C C . SER A 1 136 ? 5.547 -12.899 7.606 1.00 48.19 136 SER A C 1
ATOM 1088 O O . SER A 1 136 ? 4.770 -13.723 7.132 1.00 48.19 136 SER A O 1
ATOM 1090 N N . GLN A 1 137 ? 5.113 -11.877 8.351 1.00 61.88 137 GLN A N 1
ATOM 1091 C CA . GLN A 1 137 ? 3.713 -11.712 8.771 1.00 61.88 137 GLN A CA 1
ATOM 1092 C C . GLN A 1 137 ? 3.030 -10.520 8.093 1.00 61.88 137 GLN A C 1
ATOM 1094 O O . GLN A 1 137 ? 2.495 -9.647 8.762 1.00 61.88 137 GLN A O 1
ATOM 1099 N N . LYS A 1 138 ? 3.041 -10.454 6.760 1.00 71.06 138 LYS A N 1
ATOM 1100 C CA . LYS A 1 138 ? 2.273 -9.436 6.028 1.00 71.06 138 LYS A CA 1
ATOM 1101 C C . LYS A 1 138 ? 0.828 -9.867 5.798 1.00 71.06 138 LYS A C 1
ATOM 1103 O O . LYS A 1 138 ? 0.559 -11.032 5.520 1.00 71.06 138 LYS A O 1
ATOM 1108 N N . SER A 1 139 ? -0.088 -8.911 5.829 1.00 75.31 139 SER A N 1
ATOM 1109 C CA . SER A 1 139 ? -1.478 -9.100 5.426 1.00 75.31 139 SER A CA 1
ATOM 1110 C C . SER A 1 139 ? -1.680 -8.555 4.026 1.00 75.31 139 SER A C 1
ATOM 1112 O O . SER A 1 139 ? -1.486 -7.364 3.813 1.00 75.31 139 SER A O 1
ATOM 1114 N N . GLN A 1 140 ? -2.144 -9.362 3.078 1.00 81.75 140 GLN A N 1
ATOM 1115 C CA . GLN A 1 140 ? -2.589 -8.809 1.801 1.00 81.75 140 GLN A CA 1
ATOM 1116 C C . GLN A 1 140 ? -3.802 -7.894 2.013 1.00 81.75 140 GLN A C 1
ATOM 1118 O O . GLN A 1 140 ? -4.637 -8.139 2.886 1.00 81.75 140 GLN A O 1
ATOM 1123 N N . ILE A 1 141 ? -3.879 -6.833 1.220 1.00 86.19 141 ILE A N 1
ATOM 1124 C CA . ILE A 1 141 ? -5.029 -5.943 1.143 1.00 86.19 141 ILE A CA 1
ATOM 1125 C C . ILE A 1 141 ? -5.978 -6.435 0.071 1.00 86.19 141 ILE A C 1
ATOM 1127 O O . ILE A 1 141 ? -5.570 -6.772 -1.045 1.00 86.19 141 ILE A O 1
ATOM 1131 N N . ASN A 1 142 ? -7.256 -6.455 0.426 1.00 87.19 142 ASN A N 1
ATOM 1132 C CA . ASN A 1 142 ? -8.280 -6.869 -0.501 1.00 87.19 142 ASN A CA 1
ATOM 1133 C C . ASN A 1 142 ? -8.447 -5.843 -1.630 1.00 87.19 142 ASN A C 1
ATOM 1135 O O . ASN A 1 142 ? -8.468 -4.626 -1.405 1.00 87.19 142 ASN A O 1
ATOM 1139 N N . VAL A 1 143 ? -8.581 -6.348 -2.853 1.00 87.94 143 VAL A N 1
ATOM 1140 C CA . VAL A 1 143 ? -8.874 -5.520 -4.024 1.00 87.94 143 VAL A CA 1
ATOM 1141 C C . VAL A 1 143 ? -10.326 -5.048 -3.900 1.00 87.94 143 VAL A C 1
ATOM 1143 O O . VAL A 1 143 ? -11.198 -5.865 -3.599 1.00 87.94 143 VAL A O 1
ATOM 1146 N N . PRO A 1 144 ? -10.620 -3.753 -4.103 1.00 88.75 144 PRO A N 1
ATOM 1147 C CA . PRO A 1 144 ? -11.990 -3.275 -4.028 1.00 88.75 144 PRO A CA 1
ATOM 1148 C C . PRO A 1 144 ? -12.838 -3.914 -5.131 1.00 88.75 144 PRO A C 1
ATOM 1150 O O . PRO A 1 144 ? -12.386 -4.092 -6.262 1.00 88.75 144 PRO A O 1
ATOM 1153 N N . SER A 1 145 ? -14.092 -4.229 -4.803 1.00 86.19 145 SER A N 1
ATOM 1154 C CA . SER A 1 145 ? -15.032 -4.908 -5.715 1.00 86.19 145 SER A CA 1
ATOM 1155 C C . SER A 1 145 ? -15.306 -4.144 -7.017 1.00 86.19 145 SER A C 1
ATOM 1157 O O . SER A 1 145 ? -15.648 -4.747 -8.030 1.00 86.19 145 SER A O 1
ATOM 1159 N N . ASN A 1 146 ? -15.121 -2.821 -7.016 1.00 86.75 146 ASN A N 1
ATOM 1160 C CA . ASN A 1 146 ? -15.262 -1.980 -8.203 1.00 86.75 146 ASN A CA 1
ATOM 1161 C C . ASN A 1 146 ? -14.070 -2.083 -9.178 1.00 86.75 146 ASN A C 1
ATOM 1163 O O . ASN A 1 146 ? -14.158 -1.560 -10.287 1.00 86.75 146 ASN A O 1
ATOM 1167 N N . HIS A 1 147 ? -12.961 -2.722 -8.776 1.00 87.31 147 HIS A N 1
ATOM 1168 C CA . HIS A 1 147 ? -11.734 -2.896 -9.562 1.00 87.31 147 HIS A CA 1
ATOM 1169 C C . HIS A 1 147 ? -11.196 -1.608 -10.213 1.00 87.31 147 HIS A C 1
ATOM 1171 O O . HIS A 1 147 ? -10.566 -1.650 -11.277 1.00 87.31 147 HIS A O 1
ATOM 1177 N N . ASN A 1 148 ? -11.430 -0.454 -9.581 1.00 89.56 148 ASN A N 1
ATOM 1178 C CA . ASN A 1 148 ? -11.070 0.832 -10.159 1.00 89.56 148 ASN A CA 1
ATOM 1179 C C . ASN A 1 148 ? -9.544 1.040 -10.174 1.00 89.56 148 ASN A C 1
ATOM 1181 O O . ASN A 1 148 ? -8.934 1.345 -9.152 1.00 89.56 148 ASN A O 1
ATOM 1185 N N . GLN A 1 149 ? -8.941 0.948 -11.361 1.00 88.50 149 GLN A N 1
ATOM 1186 C CA . GLN A 1 149 ? -7.494 1.085 -11.557 1.00 88.50 149 GLN A CA 1
ATOM 1187 C C . GLN A 1 149 ? -6.957 2.491 -11.260 1.00 88.50 149 GLN A C 1
ATOM 1189 O O . GLN A 1 149 ? -5.763 2.632 -11.013 1.00 88.50 149 GLN A O 1
ATOM 1194 N N . SER A 1 150 ? -7.796 3.535 -11.289 1.00 88.31 150 SER A N 1
ATOM 1195 C CA . SER A 1 150 ? -7.335 4.900 -10.997 1.00 88.31 150 SER A CA 1
ATOM 1196 C C . SER A 1 150 ? -7.125 5.140 -9.504 1.00 88.31 150 SER A C 1
ATOM 1198 O O . SER A 1 150 ? -6.280 5.950 -9.134 1.00 88.31 150 SER A O 1
ATOM 1200 N N . THR A 1 151 ? -7.862 4.420 -8.656 1.00 87.94 151 THR A N 1
ATOM 1201 C CA . THR A 1 151 ? -7.818 4.546 -7.191 1.00 87.94 151 THR A CA 1
ATOM 1202 C C . THR A 1 151 ? -7.200 3.330 -6.505 1.00 87.94 151 THR A C 1
ATOM 1204 O O . THR A 1 151 ? -6.886 3.400 -5.323 1.00 87.94 151 THR A O 1
ATOM 1207 N N . PHE A 1 152 ? -7.068 2.205 -7.208 1.00 89.62 152 PHE A N 1
ATOM 1208 C CA . PHE A 1 152 ? -6.418 0.982 -6.743 1.00 89.62 152 PHE A CA 1
ATOM 1209 C C . PHE A 1 152 ? -5.819 0.236 -7.956 1.00 89.62 152 PHE A C 1
ATOM 1211 O O . PHE A 1 152 ? -6.455 -0.659 -8.520 1.00 89.62 152 PHE A O 1
ATOM 1218 N N . PRO A 1 153 ? -4.619 0.619 -8.428 1.00 87.62 153 PRO A N 1
ATOM 1219 C CA . PRO A 1 153 ? -4.034 0.021 -9.620 1.00 87.62 153 PRO A CA 1
ATOM 1220 C C . PRO A 1 153 ? -3.514 -1.391 -9.338 1.00 87.62 153 PRO A C 1
ATOM 1222 O O . PRO A 1 153 ? -2.557 -1.587 -8.596 1.00 87.62 153 PRO A O 1
ATOM 1225 N N . THR A 1 154 ? -4.098 -2.393 -9.992 1.00 85.94 154 THR A N 1
ATOM 1226 C CA . THR A 1 154 ? -3.590 -3.777 -9.996 1.00 85.94 154 THR A CA 1
ATOM 1227 C C . THR A 1 154 ? -2.667 -4.051 -11.186 1.00 85.94 154 THR A C 1
ATOM 1229 O O . THR A 1 154 ? -2.125 -5.150 -11.323 1.00 85.94 154 THR A O 1
ATOM 1232 N N . GLN A 1 155 ? -2.473 -3.054 -12.052 1.00 84.19 155 GLN A N 1
ATOM 1233 C CA . GLN A 1 155 ? -1.545 -3.074 -13.177 1.00 84.19 155 GLN A CA 1
ATOM 1234 C C . GLN A 1 155 ? -0.767 -1.757 -13.237 1.00 84.19 155 GLN A C 1
ATOM 1236 O O . GLN A 1 155 ? -1.318 -0.683 -13.003 1.00 84.19 155 GLN A O 1
ATOM 1241 N N . LEU A 1 156 ? 0.516 -1.833 -13.586 1.00 81.62 156 LEU A N 1
ATOM 1242 C CA . LEU A 1 156 ? 1.392 -0.674 -13.742 1.00 81.62 156 LEU A CA 1
ATOM 1243 C C . LEU A 1 156 ? 2.019 -0.700 -15.131 1.00 81.62 156 LEU A C 1
ATOM 1245 O O . LEU A 1 156 ? 2.779 -1.611 -15.450 1.00 81.62 156 LEU A O 1
ATOM 1249 N N . VAL A 1 157 ? 1.728 0.320 -15.937 1.00 84.19 157 VAL A N 1
ATOM 1250 C CA . VAL A 1 157 ? 2.351 0.533 -17.249 1.00 84.19 157 VAL A CA 1
ATOM 1251 C C . VAL A 1 157 ? 2.976 1.917 -17.262 1.00 84.19 157 VAL A C 1
ATOM 1253 O O . VAL A 1 157 ? 2.280 2.932 -17.235 1.00 84.19 157 VAL A O 1
ATOM 1256 N N . ILE A 1 158 ? 4.304 1.964 -17.286 1.00 82.88 158 ILE A N 1
ATOM 1257 C CA . ILE A 1 158 ? 5.057 3.206 -17.162 1.00 82.88 158 ILE A CA 1
ATOM 1258 C C . ILE A 1 158 ? 6.035 3.319 -18.322 1.00 82.88 158 ILE A C 1
ATOM 1260 O O . ILE A 1 158 ? 7.024 2.594 -18.402 1.00 82.88 158 ILE A O 1
ATOM 1264 N N . ASN A 1 159 ? 5.772 4.280 -19.204 1.00 86.75 159 ASN A N 1
ATOM 1265 C CA . ASN A 1 159 ? 6.692 4.644 -20.275 1.00 86.75 159 ASN A CA 1
ATOM 1266 C C . ASN A 1 159 ? 7.813 5.507 -19.704 1.00 86.75 159 ASN A C 1
ATOM 1268 O O . ASN A 1 159 ? 7.553 6.607 -19.190 1.00 86.75 159 ASN A O 1
ATOM 1272 N N . ILE A 1 160 ? 9.038 4.999 -19.790 1.00 82.44 160 ILE A N 1
ATOM 1273 C CA . ILE A 1 160 ? 10.222 5.607 -19.204 1.00 82.44 160 ILE A CA 1
ATOM 1274 C C . ILE A 1 160 ? 11.067 6.191 -20.346 1.00 82.44 160 ILE A C 1
ATOM 1276 O O . ILE A 1 160 ? 11.587 5.439 -21.176 1.00 82.44 160 ILE A O 1
ATOM 1280 N N . PRO A 1 161 ? 11.183 7.531 -20.430 1.00 84.00 161 PRO A N 1
ATOM 1281 C CA . PRO A 1 161 ? 11.983 8.175 -21.466 1.00 84.00 161 PRO A CA 1
ATOM 1282 C C . PRO A 1 161 ? 13.469 7.888 -21.249 1.00 84.00 161 PRO A C 1
ATOM 1284 O O . PRO A 1 161 ? 13.871 7.416 -20.187 1.00 84.00 161 PRO A O 1
ATOM 1287 N N . TYR A 1 162 ? 14.302 8.233 -22.222 1.00 83.50 162 TYR A N 1
ATOM 1288 C CA . TYR A 1 162 ? 15.761 8.171 -22.129 1.00 83.50 162 TYR A CA 1
ATOM 1289 C C . TYR A 1 162 ? 16.368 9.502 -22.564 1.00 83.50 162 TYR A C 1
ATOM 1291 O O . TYR A 1 162 ? 15.691 10.336 -23.166 1.00 83.50 162 TYR A O 1
ATOM 1299 N N . SER A 1 163 ? 17.644 9.699 -22.258 1.00 79.75 163 SER A N 1
ATOM 1300 C CA . SER A 1 163 ? 18.440 10.794 -22.803 1.00 79.75 163 SER A CA 1
ATOM 1301 C C . SER A 1 163 ? 19.867 10.308 -23.034 1.00 79.75 163 SER A C 1
ATOM 1303 O O . SER A 1 163 ? 20.357 9.431 -22.328 1.00 79.75 163 SER A O 1
ATOM 1305 N N . LEU A 1 164 ? 20.511 10.851 -24.069 1.00 75.56 164 LEU A N 1
ATOM 1306 C CA . LEU A 1 164 ? 21.866 10.468 -24.478 1.00 75.56 164 LEU A CA 1
ATOM 1307 C C . LEU A 1 164 ? 22.949 11.049 -23.560 1.00 75.56 164 LEU A C 1
ATOM 1309 O O . LEU A 1 164 ? 24.055 10.522 -23.519 1.00 75.56 164 LEU A O 1
ATOM 1313 N N . ILE A 1 165 ? 22.643 12.144 -22.857 1.00 77.38 165 ILE A N 1
ATOM 1314 C CA . ILE A 1 165 ? 23.634 12.931 -22.109 1.00 77.38 165 ILE A CA 1
ATOM 1315 C C . ILE A 1 165 ? 23.510 12.673 -20.608 1.00 77.38 165 ILE A C 1
ATOM 1317 O O . ILE A 1 165 ? 24.496 12.376 -19.943 1.00 77.38 165 ILE A O 1
ATOM 1321 N N . ASN A 1 166 ? 22.291 12.772 -20.073 1.00 78.44 166 ASN A N 1
ATOM 1322 C CA . ASN A 1 166 ? 22.020 12.641 -18.645 1.00 78.44 166 ASN A CA 1
ATOM 1323 C C . ASN A 1 166 ? 20.950 11.576 -18.403 1.00 78.44 166 ASN A C 1
ATOM 1325 O O . ASN A 1 166 ? 20.034 11.461 -19.216 1.00 78.44 166 ASN A O 1
ATOM 1329 N N . PRO A 1 167 ? 20.993 10.846 -17.273 1.00 79.62 167 PRO A N 1
ATOM 1330 C CA . PRO A 1 167 ? 19.913 9.945 -16.897 1.00 79.62 167 PRO A CA 1
ATOM 1331 C C . PRO A 1 167 ? 18.579 10.689 -16.871 1.00 79.62 167 PRO A C 1
ATOM 1333 O O . PRO A 1 167 ? 18.457 11.731 -16.222 1.00 79.62 167 PRO A O 1
ATOM 1336 N N . SER A 1 168 ? 17.576 10.154 -17.556 1.00 83.81 168 SER A N 1
ATOM 1337 C CA . SER A 1 168 ? 16.234 10.721 -17.509 1.00 83.81 168 SER A CA 1
ATOM 1338 C C . SER A 1 168 ? 15.544 10.324 -16.207 1.00 83.81 168 SER A C 1
ATOM 1340 O O . SER A 1 168 ? 15.768 9.251 -15.633 1.00 83.81 168 SER A O 1
ATOM 1342 N N . MET A 1 169 ? 14.688 11.221 -15.735 1.00 81.94 169 MET A N 1
ATOM 1343 C CA . MET A 1 169 ? 13.921 11.043 -14.516 1.00 81.94 169 MET A CA 1
ATOM 1344 C C . MET A 1 169 ? 12.446 11.278 -14.808 1.00 81.94 169 MET A C 1
ATOM 1346 O O . MET A 1 169 ? 12.086 12.229 -15.500 1.00 81.94 169 MET A O 1
ATOM 1350 N N . LYS A 1 170 ? 11.595 10.412 -14.264 1.00 86.19 170 LYS A N 1
ATOM 1351 C CA . LYS A 1 170 ? 10.144 10.558 -14.318 1.00 86.19 170 LYS A CA 1
ATOM 1352 C C . LYS A 1 170 ? 9.559 10.280 -12.944 1.00 86.19 170 LYS A C 1
ATOM 1354 O O . LYS A 1 170 ? 9.989 9.346 -12.270 1.00 86.19 170 LYS A O 1
ATOM 1359 N N . ILE A 1 171 ? 8.595 11.098 -12.542 1.00 87.25 171 ILE A N 1
ATOM 1360 C CA . ILE A 1 171 ? 7.762 10.817 -11.377 1.00 87.25 171 ILE A CA 1
ATOM 1361 C C . ILE A 1 171 ? 6.525 10.085 -11.876 1.00 87.25 171 ILE A C 1
ATOM 1363 O O . ILE A 1 171 ? 5.904 10.495 -12.859 1.00 87.25 171 ILE A O 1
ATOM 1367 N N . TYR A 1 172 ? 6.202 8.983 -11.221 1.00 85.94 172 TYR A N 1
ATOM 1368 C CA . TYR A 1 172 ? 4.965 8.256 -11.432 1.00 85.94 172 TYR A CA 1
ATOM 1369 C C . TYR A 1 172 ? 4.185 8.217 -10.122 1.00 85.94 172 TYR A C 1
ATOM 1371 O O . TYR A 1 172 ? 4.767 7.955 -9.072 1.00 85.94 172 TYR A O 1
ATOM 1379 N N . SER A 1 173 ? 2.885 8.472 -10.197 1.00 87.75 173 SER A N 1
ATOM 1380 C CA . SER A 1 173 ? 1.990 8.514 -9.044 1.00 87.75 173 SER A CA 1
ATOM 1381 C C . SER A 1 173 ? 0.970 7.390 -9.150 1.00 87.75 173 SER A C 1
ATOM 1383 O O . SER A 1 173 ? 0.328 7.239 -10.190 1.00 87.75 173 SER A O 1
ATOM 1385 N N . ALA A 1 174 ? 0.824 6.614 -8.081 1.00 86.75 174 ALA A N 1
ATOM 1386 C CA . ALA A 1 174 ? -0.228 5.620 -7.926 1.00 86.75 174 ALA A CA 1
ATOM 1387 C C . ALA A 1 174 ? -1.100 5.988 -6.727 1.00 86.75 174 ALA A C 1
ATOM 1389 O O . ALA A 1 174 ? -0.617 6.034 -5.595 1.00 86.75 174 ALA A O 1
ATOM 1390 N N . SER A 1 175 ? -2.386 6.214 -6.977 1.00 88.88 175 SER A N 1
ATOM 1391 C CA . SER A 1 175 ? -3.365 6.415 -5.914 1.00 88.88 175 SER A CA 1
ATOM 1392 C C . SER A 1 175 ? -3.818 5.067 -5.367 1.00 88.88 175 SER A C 1
ATOM 1394 O O . SER A 1 175 ? -4.121 4.150 -6.126 1.00 88.88 175 SER A O 1
ATOM 1396 N N . LEU A 1 176 ? -3.862 4.960 -4.046 1.00 88.75 176 LEU A N 1
ATOM 1397 C CA . LEU A 1 176 ? -4.322 3.810 -3.292 1.00 88.75 176 LEU A CA 1
ATOM 1398 C C . LEU A 1 176 ? -5.369 4.279 -2.283 1.00 88.75 176 LEU A C 1
ATOM 1400 O O . LEU A 1 176 ? -5.047 4.797 -1.216 1.00 88.75 176 LEU A O 1
ATOM 1404 N N . HIS A 1 177 ? -6.635 4.129 -2.639 1.00 90.56 177 HIS A N 1
ATOM 1405 C CA . HIS A 1 177 ? -7.754 4.461 -1.772 1.00 90.56 177 HIS A CA 1
ATOM 1406 C C . HIS A 1 177 ? -8.223 3.191 -1.069 1.00 90.56 177 HIS A C 1
ATOM 1408 O O . HIS A 1 177 ? -8.525 2.180 -1.709 1.00 90.56 177 HIS A O 1
ATOM 1414 N N . LEU A 1 178 ? -8.248 3.246 0.257 1.00 90.81 178 LEU A N 1
ATOM 1415 C CA . LEU A 1 178 ? -8.625 2.140 1.127 1.00 90.81 178 LEU A CA 1
ATOM 1416 C C . LEU A 1 178 ? -9.768 2.589 2.023 1.00 90.81 178 LEU A C 1
ATOM 1418 O O . LEU A 1 178 ? -9.687 3.673 2.599 1.00 90.81 178 LEU A O 1
ATOM 1422 N N . GLY A 1 179 ? -10.763 1.732 2.217 1.00 92.38 179 GLY A N 1
ATOM 1423 C CA . GLY A 1 179 ? -11.798 1.956 3.218 1.00 92.38 179 GLY A CA 1
ATOM 1424 C C . GLY A 1 179 ? -12.408 0.650 3.694 1.00 92.38 179 GLY A C 1
ATOM 1425 O O . GLY A 1 179 ? -12.861 -0.152 2.887 1.00 92.38 179 GLY A O 1
ATOM 1426 N N . TYR A 1 180 ? -12.422 0.434 5.005 1.00 92.38 180 TYR A N 1
ATOM 1427 C CA . TYR A 1 180 ? -13.023 -0.742 5.630 1.00 92.38 180 TYR A CA 1
ATOM 1428 C C . TYR A 1 180 ? -13.962 -0.335 6.757 1.00 92.38 180 TYR A C 1
ATOM 1430 O O . TYR A 1 180 ? -13.580 0.435 7.637 1.00 92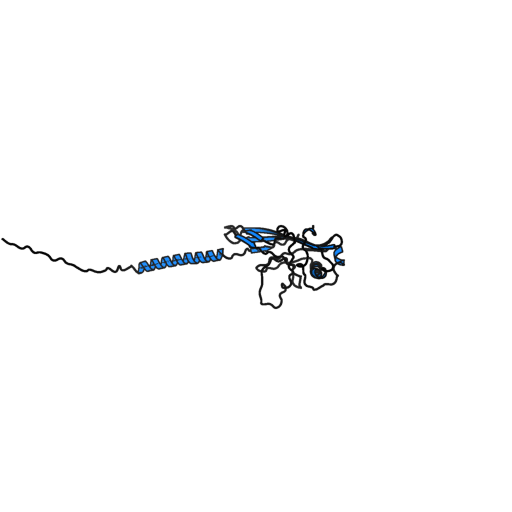.38 180 TYR A O 1
ATOM 1438 N N . GLU A 1 181 ? -15.175 -0.877 6.747 1.00 93.12 181 GLU A N 1
ATOM 1439 C CA . GLU A 1 181 ? -16.074 -0.826 7.897 1.00 93.12 181 GLU A CA 1
ATOM 1440 C C . GLU A 1 181 ? -15.720 -1.973 8.848 1.00 93.12 181 GLU A C 1
ATOM 1442 O O . GLU A 1 181 ? -15.668 -3.136 8.443 1.00 93.12 181 GLU A O 1
ATOM 1447 N N . ILE A 1 182 ? -15.458 -1.650 10.112 1.00 92.50 182 ILE A N 1
ATOM 1448 C CA . ILE A 1 182 ? -15.052 -2.614 11.129 1.00 92.50 182 ILE A CA 1
ATOM 1449 C C . ILE A 1 182 ? -16.244 -2.946 12.017 1.00 92.50 182 ILE A C 1
ATOM 1451 O O . ILE A 1 182 ? -16.797 -2.092 12.708 1.00 92.50 182 ILE A O 1
ATOM 1455 N N . THR A 1 183 ? -16.603 -4.224 12.015 1.00 89.00 183 THR A N 1
ATOM 1456 C CA . THR A 1 183 ? -17.601 -4.815 12.908 1.00 89.00 183 THR A CA 1
ATOM 1457 C C . THR A 1 183 ? -16.922 -5.478 14.107 1.00 89.00 183 THR A C 1
ATOM 1459 O O . THR A 1 183 ? -15.719 -5.757 14.083 1.00 89.00 183 THR A O 1
ATOM 1462 N N . ASP A 1 184 ? -17.696 -5.813 15.142 1.00 85.56 184 ASP A N 1
ATOM 1463 C CA . ASP A 1 184 ? -17.185 -6.519 16.328 1.00 85.56 184 ASP A CA 1
ATOM 1464 C C . ASP A 1 184 ? -16.500 -7.853 15.988 1.00 85.56 184 ASP A C 1
ATOM 1466 O O . ASP A 1 184 ? -15.535 -8.242 16.643 1.00 85.56 184 ASP A O 1
ATOM 1470 N N . THR A 1 185 ? -16.943 -8.535 14.926 1.00 85.75 185 THR A N 1
ATOM 1471 C CA . THR A 1 185 ? -16.347 -9.798 14.459 1.00 85.75 185 THR A CA 1
ATOM 1472 C C . THR A 1 185 ? -14.938 -9.612 13.900 1.00 85.75 185 THR A C 1
ATOM 1474 O O . THR A 1 185 ? -14.069 -10.446 14.140 1.00 85.75 185 THR A O 1
ATOM 1477 N N . HIS A 1 186 ? -14.692 -8.504 13.198 1.00 86.00 186 HIS A N 1
ATOM 1478 C CA . HIS A 1 186 ? -13.402 -8.197 12.576 1.00 86.00 186 HIS A CA 1
ATOM 1479 C C . HIS A 1 186 ? -12.475 -7.396 13.496 1.00 86.00 186 HIS A C 1
ATOM 1481 O O . HIS A 1 186 ? -11.281 -7.277 13.225 1.00 86.00 186 HIS A O 1
ATOM 1487 N N . LYS A 1 187 ? -12.990 -6.870 14.615 1.00 85.62 187 LYS A N 1
ATOM 1488 C CA . LYS A 1 187 ? -12.230 -6.075 15.590 1.00 85.62 187 LYS A CA 1
ATOM 1489 C C . LYS A 1 187 ? -10.894 -6.721 15.959 1.00 85.62 187 LYS A C 1
ATOM 1491 O O . LYS A 1 187 ? -9.869 -6.046 15.971 1.00 85.62 187 LYS A O 1
ATOM 1496 N N . HIS A 1 188 ? -10.877 -8.028 16.224 1.00 79.62 188 HIS A N 1
ATOM 1497 C CA . HIS A 1 188 ? -9.653 -8.743 16.596 1.00 79.62 188 HIS A CA 1
ATOM 1498 C C . HIS A 1 188 ? -8.610 -8.834 15.473 1.00 79.62 188 HIS A C 1
ATOM 1500 O O . HIS A 1 188 ? -7.424 -8.927 15.783 1.00 79.62 188 HIS A O 1
ATOM 1506 N N . GLU A 1 189 ? -9.035 -8.795 14.209 1.00 80.38 189 GLU A N 1
ATOM 1507 C CA . GLU A 1 189 ? -8.165 -8.873 13.028 1.00 80.38 189 GLU A CA 1
ATOM 1508 C C . GLU A 1 189 ? -7.475 -7.537 12.731 1.00 80.38 189 GLU A C 1
ATOM 1510 O O . GLU A 1 189 ? -6.421 -7.511 12.108 1.00 80.38 189 GLU A O 1
ATOM 1515 N N . VAL A 1 190 ? -8.041 -6.419 13.193 1.00 84.38 190 VAL A N 1
ATOM 1516 C CA . VAL A 1 190 ? -7.482 -5.070 12.982 1.00 84.38 190 VAL A CA 1
ATOM 1517 C C . VAL A 1 190 ? -6.979 -4.410 14.267 1.00 84.38 190 VAL A C 1
ATOM 1519 O O . VAL A 1 190 ? -6.373 -3.343 14.222 1.00 84.38 190 VAL A O 1
ATOM 1522 N N . GLN A 1 191 ? -7.174 -5.039 15.429 1.00 82.88 191 GLN A N 1
ATOM 1523 C CA . GLN A 1 191 ? -6.743 -4.495 16.720 1.00 82.88 191 GLN A CA 1
ATOM 1524 C C . GLN A 1 191 ? -5.229 -4.254 16.774 1.00 82.88 191 GLN A C 1
ATOM 1526 O O . GLN A 1 191 ? -4.796 -3.244 17.322 1.00 82.88 191 GLN A O 1
ATOM 1531 N N . ALA A 1 192 ? -4.413 -5.148 16.211 1.00 77.12 192 ALA A N 1
ATOM 1532 C CA . ALA A 1 192 ? -2.967 -4.941 16.173 1.00 77.12 192 ALA A CA 1
ATOM 1533 C C . ALA A 1 192 ? -2.586 -3.736 15.285 1.00 77.12 192 ALA A C 1
ATOM 1535 O O . ALA A 1 192 ? -1.756 -2.933 15.693 1.00 77.12 192 ALA A O 1
ATOM 1536 N N . LEU A 1 193 ? -3.288 -3.519 14.164 1.00 81.31 193 LEU A N 1
ATOM 1537 C CA . LEU A 1 193 ? -3.098 -2.356 13.287 1.00 81.31 193 LEU A CA 1
ATOM 1538 C C . LEU A 1 193 ? -3.416 -1.045 14.031 1.00 81.31 193 LEU A C 1
ATOM 1540 O O . LEU A 1 193 ? -2.696 -0.055 13.904 1.00 81.31 193 LEU A O 1
ATOM 1544 N N . TYR A 1 194 ? -4.473 -1.050 14.848 1.00 84.94 194 TYR A N 1
ATOM 1545 C CA . TYR A 1 194 ? -4.804 0.061 15.743 1.00 84.94 194 TYR A CA 1
ATOM 1546 C C . TYR A 1 194 ? -3.723 0.298 16.810 1.00 84.94 194 TYR A C 1
ATOM 1548 O O . TYR A 1 194 ? -3.305 1.436 17.025 1.00 84.94 194 TYR A O 1
ATOM 1556 N N . ASN A 1 195 ? -3.243 -0.764 17.465 1.00 78.75 195 ASN A N 1
ATOM 1557 C CA . ASN A 1 195 ? -2.210 -0.663 18.502 1.00 78.75 195 ASN A CA 1
ATOM 1558 C C . ASN A 1 195 ? -0.901 -0.085 17.941 1.00 78.75 195 ASN A C 1
ATOM 1560 O O . ASN A 1 195 ? -0.282 0.767 18.581 1.00 78.75 195 ASN A O 1
ATOM 1564 N N . ASP A 1 196 ? -0.518 -0.512 16.738 1.00 76.69 196 ASP A N 1
ATOM 1565 C CA . ASP A 1 196 ? 0.649 -0.013 16.013 1.00 76.69 196 ASP A CA 1
ATOM 1566 C C . ASP A 1 196 ? 0.519 1.484 15.720 1.00 76.69 196 ASP A C 1
ATOM 1568 O O . ASP A 1 196 ? 1.407 2.276 16.045 1.00 76.69 196 ASP A O 1
ATOM 1572 N N . CYS A 1 197 ? -0.630 1.890 15.181 1.00 79.75 197 CYS A N 1
ATOM 1573 C CA . CYS A 1 197 ? -0.939 3.291 14.928 1.00 79.75 197 CYS A CA 1
ATOM 1574 C C . CYS A 1 197 ? -0.861 4.147 16.206 1.00 79.75 197 CYS A C 1
ATOM 1576 O O . CYS A 1 197 ? -0.214 5.195 16.208 1.00 79.75 197 CYS A O 1
ATOM 1578 N N . LYS A 1 198 ? -1.466 3.678 17.306 1.00 79.50 198 LYS A N 1
ATOM 1579 C CA . LYS A 1 198 ? -1.493 4.391 18.593 1.00 79.50 198 LYS A CA 1
ATOM 1580 C C . LYS A 1 198 ? -0.099 4.566 19.199 1.00 79.50 198 LYS A C 1
ATOM 1582 O O . LYS A 1 198 ? 0.154 5.566 19.865 1.00 79.50 198 LYS A O 1
ATOM 1587 N N . LYS A 1 199 ? 0.789 3.585 19.019 1.00 72.88 199 LYS A N 1
ATOM 1588 C CA . LYS A 1 199 ? 2.096 3.555 19.684 1.00 72.88 199 LYS A CA 1
ATOM 1589 C C . LYS A 1 199 ? 3.170 4.376 18.969 1.00 72.88 199 LYS A C 1
ATOM 1591 O O . LYS A 1 199 ? 4.029 4.931 19.651 1.00 72.88 199 LYS A O 1
ATOM 1596 N N . TYR A 1 200 ? 3.168 4.418 17.636 1.00 63.66 200 TYR A N 1
ATOM 1597 C CA . TYR A 1 200 ? 4.361 4.838 16.889 1.00 63.66 200 TYR A CA 1
ATOM 1598 C C . TYR A 1 200 ? 4.268 6.193 16.173 1.00 63.66 200 TYR A C 1
ATOM 1600 O O . TYR A 1 200 ? 5.323 6.745 15.877 1.00 63.66 200 TYR A O 1
ATOM 1608 N N . ASP A 1 201 ? 3.076 6.751 15.920 1.00 53.69 201 ASP A N 1
ATOM 1609 C CA . ASP A 1 201 ? 2.811 8.100 15.348 1.00 53.69 201 ASP A CA 1
ATOM 1610 C C . ASP A 1 201 ? 3.547 8.479 14.024 1.00 53.69 201 ASP A C 1
ATOM 1612 O O . ASP A 1 201 ? 3.304 9.533 13.437 1.00 53.69 201 ASP A O 1
ATOM 1616 N N . LYS A 1 202 ? 4.449 7.631 13.507 1.00 40.41 202 LYS A N 1
ATOM 1617 C CA . LYS A 1 202 ? 5.257 7.781 12.281 1.00 40.41 202 LYS A CA 1
ATOM 1618 C C . LYS A 1 202 ? 5.659 6.403 11.735 1.00 40.41 202 LYS A C 1
ATOM 1620 O O . LYS A 1 202 ? 5.755 5.439 12.489 1.00 40.41 202 LYS A O 1
ATOM 1625 N N . LEU A 1 203 ? 5.945 6.322 10.432 1.00 42.53 203 LEU A N 1
ATOM 1626 C CA . LEU A 1 203 ? 6.336 5.101 9.708 1.00 42.53 203 LEU A CA 1
ATOM 1627 C C . LEU A 1 203 ? 7.612 5.376 8.880 1.00 42.53 203 LEU A C 1
ATOM 1629 O O . LEU A 1 203 ? 7.825 6.520 8.498 1.00 42.53 203 LEU A O 1
ATOM 1633 N N . TYR A 1 204 ? 8.477 4.374 8.655 1.00 34.62 204 TYR A N 1
ATOM 1634 C CA . TYR A 1 204 ? 9.829 4.535 8.071 1.00 34.62 204 TYR A CA 1
ATOM 1635 C C . TYR A 1 204 ? 10.181 3.445 7.034 1.00 34.62 204 TYR A C 1
ATOM 1637 O O . TYR A 1 204 ? 9.534 2.401 6.981 1.00 34.62 204 TYR A O 1
ATOM 1645 N N . ASN A 1 205 ? 11.225 3.693 6.221 1.00 28.28 205 ASN A N 1
ATOM 1646 C CA . ASN A 1 205 ? 11.498 3.046 4.926 1.00 28.28 205 ASN A CA 1
ATOM 1647 C C . ASN A 1 205 ? 12.844 2.264 4.876 1.00 28.28 205 ASN A C 1
ATOM 1649 O O . ASN A 1 205 ? 13.853 2.760 5.380 1.00 28.28 205 ASN A O 1
ATOM 1653 N N . SER A 1 206 ? 12.896 1.092 4.217 1.00 35.31 206 SER A N 1
ATOM 1654 C CA . SER A 1 206 ? 14.135 0.330 3.918 1.00 35.31 206 SER A CA 1
ATOM 1655 C C . SER A 1 206 ? 14.090 -0.344 2.534 1.00 35.31 206 SER A C 1
ATOM 1657 O O . SER A 1 206 ? 13.026 -0.575 1.973 1.00 35.31 206 SER A O 1
ATOM 1659 N N . ARG A 1 207 ? 15.267 -0.628 1.955 1.00 33.28 207 ARG A N 1
ATOM 1660 C CA . ARG A 1 207 ? 15.491 -1.078 0.566 1.00 33.28 207 ARG A CA 1
ATOM 1661 C C . ARG A 1 207 ? 15.555 -2.606 0.447 1.00 33.28 207 ARG A C 1
ATOM 1663 O O . ARG A 1 207 ? 16.555 -3.204 0.839 1.00 33.28 207 ARG A O 1
ATOM 1670 N N . MET A 1 208 ? 14.592 -3.217 -0.245 1.00 44.16 208 MET A N 1
ATOM 1671 C CA . MET A 1 208 ? 14.764 -4.544 -0.857 1.00 44.16 208 MET A CA 1
ATOM 1672 C C . MET A 1 208 ? 14.630 -4.481 -2.382 1.00 44.16 208 MET A C 1
ATOM 1674 O O . MET A 1 208 ? 13.924 -3.642 -2.931 1.00 44.16 208 MET A O 1
ATOM 1678 N N . LYS A 1 209 ? 15.341 -5.377 -3.082 1.00 46.66 209 LYS A N 1
ATOM 1679 C CA . LYS A 1 209 ? 15.628 -5.313 -4.531 1.00 46.66 209 LYS A CA 1
ATOM 1680 C C . LYS A 1 209 ? 14.409 -5.351 -5.474 1.00 46.66 209 LYS A C 1
ATOM 1682 O O . LYS A 1 209 ? 14.612 -5.169 -6.671 1.00 46.66 209 LYS A O 1
ATOM 1687 N N . ARG A 1 210 ? 13.181 -5.593 -4.992 1.00 53.50 210 ARG A N 1
ATOM 1688 C CA . ARG A 1 210 ? 11.942 -5.630 -5.807 1.00 53.50 210 ARG A CA 1
ATOM 1689 C C . ARG A 1 210 ? 10.682 -5.166 -5.066 1.00 53.50 210 ARG A C 1
ATOM 1691 O O . ARG A 1 210 ? 9.592 -5.269 -5.613 1.00 53.50 210 ARG A O 1
ATOM 1698 N N . GLU A 1 211 ? 10.827 -4.662 -3.842 1.00 62.91 211 GLU A N 1
ATOM 1699 C CA . GLU A 1 211 ? 9.712 -4.200 -3.015 1.00 62.91 211 GLU A CA 1
ATOM 1700 C C . GLU A 1 211 ? 9.768 -2.677 -2.920 1.00 62.91 211 GLU A C 1
ATOM 1702 O O . GLU A 1 211 ? 10.824 -2.104 -2.648 1.00 62.91 211 GLU A O 1
ATOM 1707 N N . LEU A 1 212 ? 8.635 -2.021 -3.150 1.00 66.06 212 LEU A N 1
ATOM 1708 C CA . LEU A 1 212 ? 8.511 -0.583 -2.981 1.00 66.06 212 LEU A CA 1
ATOM 1709 C C . LEU A 1 212 ? 7.705 -0.312 -1.718 1.00 66.06 212 LEU A C 1
ATOM 1711 O O . LEU A 1 212 ? 6.550 -0.709 -1.608 1.00 66.06 212 LEU A O 1
ATOM 1715 N N . ILE A 1 213 ? 8.359 0.345 -0.770 1.00 70.62 213 ILE A N 1
ATOM 1716 C CA . ILE A 1 213 ? 7.835 0.645 0.552 1.00 70.62 213 ILE A CA 1
ATOM 1717 C C . ILE A 1 213 ? 7.546 2.140 0.653 1.00 70.62 213 ILE A C 1
ATOM 1719 O O . ILE A 1 213 ? 8.402 2.977 0.351 1.00 70.62 213 ILE A O 1
ATOM 1723 N N . PHE A 1 214 ? 6.352 2.481 1.122 1.00 68.38 214 PHE A N 1
ATOM 1724 C CA . PHE A 1 214 ? 6.022 3.838 1.532 1.00 68.38 214 PHE A CA 1
ATOM 1725 C C . PHE A 1 214 ? 5.426 3.846 2.931 1.00 68.38 214 PHE A C 1
ATOM 1727 O O . PHE A 1 214 ? 4.896 2.854 3.421 1.00 68.38 214 PHE A O 1
ATOM 1734 N N . GLU A 1 215 ? 5.513 5.017 3.538 1.00 72.62 215 GLU A N 1
ATOM 1735 C CA . GLU A 1 215 ? 5.010 5.327 4.863 1.00 72.62 215 GLU A CA 1
ATOM 1736 C C . GLU A 1 215 ? 3.752 6.196 4.772 1.00 72.62 215 GLU A C 1
ATOM 1738 O O . GLU A 1 215 ? 3.565 6.957 3.816 1.00 72.62 215 GLU A O 1
ATOM 1743 N N . CYS A 1 216 ? 2.902 6.100 5.789 1.00 76.00 216 CYS A N 1
ATOM 1744 C CA . CYS A 1 216 ? 1.804 7.026 6.024 1.00 76.00 216 CYS A CA 1
ATOM 1745 C C . CYS A 1 216 ? 1.846 7.521 7.476 1.00 76.00 216 CYS A C 1
ATOM 1747 O O . CYS A 1 216 ? 2.438 6.899 8.356 1.00 76.00 216 CYS A O 1
ATOM 1749 N N . LYS A 1 217 ? 1.252 8.678 7.742 1.00 82.56 217 LYS A N 1
ATOM 1750 C CA . LYS A 1 217 ? 0.926 9.097 9.105 1.00 82.56 217 LYS A CA 1
ATOM 1751 C C . LYS A 1 217 ? -0.331 8.371 9.550 1.00 82.56 217 LYS A C 1
ATOM 1753 O O . LYS A 1 217 ? -1.109 7.901 8.717 1.00 82.56 217 LYS A O 1
ATOM 1758 N N . CYS A 1 218 ? -0.542 8.311 10.855 1.00 84.69 218 CYS A N 1
ATOM 1759 C CA . CYS A 1 218 ? -1.762 7.754 11.396 1.00 84.69 218 CYS A CA 1
ATOM 1760 C C . CYS A 1 218 ? -2.606 8.816 12.097 1.00 84.69 218 CYS A C 1
ATOM 1762 O O . CYS A 1 218 ? -2.078 9.753 12.687 1.00 84.69 218 CYS A O 1
ATOM 1764 N N . PHE A 1 219 ? -3.922 8.669 12.017 1.00 87.81 219 PHE A N 1
ATOM 1765 C CA . PHE A 1 219 ? -4.876 9.515 12.716 1.00 87.81 219 PHE A CA 1
ATOM 1766 C C . PHE A 1 219 ? -5.937 8.647 13.387 1.00 87.81 219 PHE A C 1
ATOM 1768 O O . PHE A 1 219 ? -6.598 7.855 12.716 1.00 87.81 219 PHE A O 1
ATOM 1775 N N . ILE A 1 220 ? -6.122 8.822 14.696 1.00 89.44 220 ILE A N 1
ATOM 1776 C CA . ILE A 1 220 ? -7.152 8.137 15.481 1.00 89.44 220 ILE A CA 1
ATOM 1777 C C . ILE A 1 220 ? -8.138 9.177 16.006 1.00 89.44 220 ILE A C 1
ATOM 1779 O O . ILE A 1 220 ? -7.764 10.071 16.766 1.00 89.44 220 ILE A O 1
ATOM 1783 N N . ASP A 1 221 ? -9.406 9.042 15.625 1.00 91.00 221 ASP A N 1
ATOM 1784 C CA . ASP A 1 221 ? -10.500 9.782 16.245 1.00 91.00 221 ASP A CA 1
ATOM 1785 C C . ASP A 1 221 ? -10.657 9.358 17.716 1.00 91.00 221 ASP A C 1
ATOM 1787 O O . ASP A 1 221 ? -10.691 8.170 18.044 1.00 91.00 221 ASP A O 1
ATOM 1791 N N . LYS A 1 222 ? -10.797 10.340 18.612 1.00 88.44 222 LYS A N 1
ATOM 1792 C CA . LYS A 1 222 ? -10.979 10.140 20.058 1.00 88.44 222 LYS A CA 1
ATOM 1793 C C . LYS A 1 222 ? -12.152 9.208 20.379 1.00 88.44 222 LYS A C 1
ATOM 1795 O O . LYS A 1 222 ? -12.107 8.487 21.370 1.00 88.44 222 LYS A O 1
ATOM 1800 N N . ASN A 1 223 ? -13.186 9.195 19.538 1.00 88.62 223 ASN A N 1
ATOM 1801 C CA . ASN A 1 223 ? -14.382 8.377 19.752 1.00 88.62 223 ASN A CA 1
ATOM 1802 C C . ASN A 1 223 ? -14.193 6.900 19.368 1.00 88.62 223 ASN A C 1
ATOM 1804 O O . ASN A 1 223 ? -15.033 6.064 19.698 1.00 88.62 223 ASN A O 1
ATOM 1808 N N . VAL A 1 224 ? -13.098 6.563 18.683 1.00 90.56 224 VAL A N 1
ATOM 1809 C CA . VAL A 1 224 ? -12.786 5.190 18.260 1.00 90.56 224 VAL A CA 1
ATOM 1810 C C . VAL A 1 224 ? -12.068 4.411 19.365 1.00 90.56 224 VAL A C 1
ATOM 1812 O O . VAL A 1 224 ? -12.091 3.181 19.372 1.00 90.56 224 VAL A O 1
ATOM 1815 N N . GLU A 1 225 ? -11.491 5.103 20.352 1.00 85.75 225 GLU A N 1
ATOM 1816 C CA . GLU A 1 225 ? -10.740 4.464 21.435 1.00 85.75 225 GLU A CA 1
ATOM 1817 C C . GLU A 1 225 ? -11.594 3.506 22.273 1.00 85.75 225 GLU A C 1
ATOM 1819 O O . GLU A 1 225 ? -11.084 2.481 22.700 1.00 85.75 225 GLU A O 1
ATOM 1824 N N . TYR A 1 226 ? -12.890 3.779 22.460 1.00 84.44 226 TYR A N 1
ATOM 1825 C CA . TYR A 1 226 ? -13.788 2.869 23.184 1.00 84.44 226 TYR A CA 1
ATOM 1826 C C . TYR A 1 226 ? -14.078 1.579 22.402 1.00 84.44 226 TYR A C 1
ATOM 1828 O O . TYR A 1 226 ? -14.305 0.522 22.990 1.00 84.44 226 TYR A O 1
ATOM 1836 N N . PHE A 1 227 ? -14.072 1.655 21.068 1.00 88.06 227 PHE A N 1
ATOM 1837 C CA . PHE A 1 227 ? -14.324 0.495 20.222 1.00 88.06 227 PHE A CA 1
ATOM 1838 C C . PHE A 1 227 ? -13.165 -0.498 20.282 1.00 88.06 227 PHE A C 1
ATOM 1840 O O . PHE A 1 227 ? -13.400 -1.703 20.323 1.00 88.06 227 PHE A O 1
ATOM 1847 N N . PHE A 1 228 ? -11.921 -0.027 20.320 1.00 83.50 228 PHE A N 1
ATOM 1848 C CA . PHE A 1 228 ? -10.752 -0.891 20.458 1.00 83.50 228 PHE A CA 1
ATOM 1849 C C . PHE A 1 228 ? -10.455 -1.152 21.934 1.00 83.50 228 PHE A C 1
ATOM 1851 O O . PHE A 1 228 ? -10.377 -0.232 22.738 1.00 83.50 228 PHE A O 1
ATOM 1858 N N . ASN A 1 229 ? -10.263 -2.417 22.321 1.00 71.50 229 ASN A N 1
ATOM 1859 C CA . ASN A 1 229 ? -9.905 -2.698 23.713 1.00 71.50 229 ASN A CA 1
ATOM 1860 C C . ASN A 1 229 ? -8.548 -2.038 23.992 1.00 71.50 229 ASN A C 1
ATOM 1862 O O . ASN A 1 229 ? -7.621 -2.171 23.194 1.00 71.50 229 ASN A O 1
ATOM 1866 N N . THR A 1 230 ? -8.422 -1.329 25.112 1.00 64.56 230 THR A N 1
ATOM 1867 C CA . THR A 1 230 ? -7.209 -0.572 25.463 1.00 64.56 230 THR A CA 1
ATOM 1868 C C . THR A 1 230 ? -5.989 -1.455 25.728 1.00 64.56 230 THR A C 1
ATOM 1870 O O . THR A 1 230 ? -4.869 -0.947 25.775 1.00 64.56 230 THR A O 1
ATOM 1873 N N . TYR A 1 231 ? -6.182 -2.769 25.863 1.00 63.94 231 TYR A N 1
ATOM 1874 C CA . TYR A 1 231 ? -5.099 -3.732 26.009 1.00 63.94 231 TYR A CA 1
ATOM 1875 C C . TYR A 1 231 ? -4.528 -4.158 24.649 1.00 63.94 231 TYR A C 1
ATOM 1877 O O . TYR A 1 231 ? -5.293 -4.478 23.733 1.00 63.94 231 TYR A O 1
ATOM 1885 N N . PRO A 1 232 ? -3.191 -4.224 24.516 1.00 62.44 232 PRO A N 1
ATOM 1886 C CA . PRO A 1 232 ? -2.558 -4.690 23.295 1.00 62.44 232 PRO A CA 1
ATOM 1887 C C . PRO A 1 232 ? -2.942 -6.146 23.003 1.00 62.44 232 PRO A C 1
ATOM 1889 O O . PRO A 1 232 ? -2.957 -7.001 23.887 1.00 62.44 232 PRO A O 1
ATOM 1892 N N . VAL A 1 233 ? -3.237 -6.422 21.735 1.00 64.62 233 VAL A N 1
ATOM 1893 C CA . VAL A 1 233 ? -3.534 -7.761 21.218 1.00 64.62 233 VAL A CA 1
ATOM 1894 C C . VAL A 1 233 ? -2.481 -8.100 20.179 1.00 64.62 233 VAL A C 1
ATOM 1896 O O . VAL A 1 233 ? -2.292 -7.353 19.223 1.00 64.62 233 VAL A O 1
ATOM 1899 N N . TYR A 1 234 ? -1.829 -9.243 20.366 1.00 64.44 234 TYR A N 1
ATOM 1900 C CA . TYR A 1 234 ? -0.766 -9.748 19.500 1.00 64.44 234 TYR A CA 1
ATOM 1901 C C . TYR A 1 234 ? -1.318 -10.858 18.602 1.00 64.44 234 TYR A C 1
ATOM 1903 O O . TYR A 1 234 ? -1.011 -12.036 18.779 1.00 64.44 234 TYR A O 1
ATOM 1911 N N . LYS A 1 235 ? -2.217 -10.482 17.687 1.00 66.44 235 LYS A N 1
ATOM 1912 C CA . LYS A 1 235 ? -2.781 -11.380 16.673 1.00 66.44 235 LYS A CA 1
ATOM 1913 C C . LYS A 1 235 ? -2.340 -10.943 15.275 1.00 66.44 235 LYS A C 1
ATOM 1915 O O . LYS A 1 235 ? -2.125 -9.747 15.073 1.00 66.44 235 LYS A O 1
ATOM 1920 N N . PRO A 1 236 ? -2.241 -11.882 14.317 1.00 68.25 236 PRO A N 1
ATOM 1921 C CA . PRO A 1 236 ? -2.031 -11.540 12.919 1.00 68.25 236 PRO A CA 1
ATOM 1922 C C . PRO A 1 236 ? -3.137 -10.621 12.411 1.00 68.25 236 PRO A C 1
ATOM 1924 O O . PRO A 1 236 ? -4.308 -10.796 12.757 1.00 68.25 236 PRO A O 1
ATOM 1927 N N . ILE A 1 237 ? -2.750 -9.667 11.572 1.00 76.12 237 ILE A N 1
ATOM 1928 C CA . ILE A 1 237 ? -3.694 -8.771 10.914 1.00 76.12 237 ILE A CA 1
ATOM 1929 C C . ILE A 1 237 ? -4.201 -9.436 9.641 1.00 76.12 237 ILE A C 1
ATOM 1931 O O . ILE A 1 237 ? -3.420 -10.060 8.925 1.00 76.12 237 ILE A O 1
ATOM 1935 N N . ILE A 1 238 ? -5.506 -9.335 9.381 1.00 80.06 238 ILE A N 1
ATOM 1936 C CA . ILE A 1 238 ? -6.156 -9.999 8.244 1.00 80.06 238 ILE A CA 1
ATOM 1937 C C . ILE A 1 238 ? -7.048 -8.996 7.503 1.00 80.06 238 ILE A C 1
ATOM 1939 O O . ILE A 1 238 ? -8.250 -8.916 7.707 1.00 80.06 238 ILE A O 1
ATOM 1943 N N . LEU A 1 239 ? -6.447 -8.204 6.616 1.00 83.06 239 LEU A N 1
ATOM 1944 C CA . LEU A 1 239 ? -7.151 -7.224 5.774 1.00 83.06 239 LEU A CA 1
ATOM 1945 C C . LEU A 1 239 ? -7.765 -7.841 4.514 1.00 83.06 239 LEU A C 1
ATOM 1947 O O . LEU A 1 239 ? -8.665 -7.253 3.923 1.00 83.06 239 LEU A O 1
ATOM 1951 N N . GLN A 1 240 ? -7.300 -9.019 4.096 1.00 84.12 240 GLN A N 1
ATOM 1952 C CA . GLN A 1 240 ? -7.803 -9.692 2.896 1.00 84.12 240 GLN A CA 1
ATOM 1953 C C . GLN A 1 240 ? -9.282 -10.087 3.028 1.00 84.12 240 GLN A C 1
ATOM 1955 O O . GLN A 1 240 ? -9.996 -10.124 2.030 1.00 84.12 240 GLN A O 1
ATOM 1960 N N . ASN A 1 241 ? -9.739 -10.345 4.255 1.00 84.56 241 ASN A N 1
ATOM 1961 C CA . ASN A 1 241 ? -11.121 -10.723 4.540 1.00 84.56 241 ASN A CA 1
ATOM 1962 C C . ASN A 1 241 ? -12.058 -9.515 4.633 1.00 84.56 241 ASN A C 1
ATOM 1964 O O . ASN A 1 241 ? -13.275 -9.675 4.568 1.00 84.56 241 ASN A O 1
ATOM 1968 N N . LEU A 1 242 ? -11.510 -8.305 4.771 1.00 87.69 242 LEU A N 1
ATOM 1969 C CA . LEU A 1 242 ? -12.314 -7.100 4.874 1.00 87.69 242 LEU A CA 1
ATOM 1970 C C . LEU 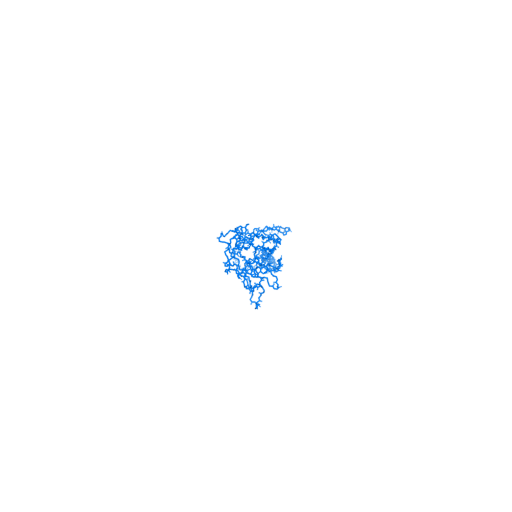A 1 242 ? -12.775 -6.655 3.489 1.00 87.69 242 LEU A C 1
ATOM 1972 O O . LEU A 1 242 ? -12.026 -6.675 2.505 1.00 87.69 242 LEU A O 1
ATOM 1976 N N . GLN A 1 243 ? -14.021 -6.201 3.418 1.00 90.62 243 GLN A N 1
ATOM 1977 C CA . GLN A 1 243 ? -14.541 -5.587 2.209 1.00 90.62 243 GLN A CA 1
ATOM 1978 C C . GLN A 1 243 ? -13.919 -4.199 2.044 1.00 90.62 243 GLN A C 1
ATOM 1980 O O . GLN A 1 243 ? -14.232 -3.279 2.797 1.00 90.62 243 GLN A O 1
ATOM 1985 N N . ASN A 1 244 ? -13.048 -4.055 1.044 1.00 90.00 244 ASN A N 1
ATOM 1986 C CA . ASN A 1 244 ? -12.481 -2.763 0.684 1.00 90.00 244 ASN A CA 1
ATOM 1987 C C . ASN A 1 244 ? -13.509 -1.950 -0.119 1.00 90.00 244 ASN A C 1
ATOM 1989 O O . ASN A 1 244 ? -13.834 -2.289 -1.262 1.00 90.00 244 ASN A O 1
ATOM 1993 N N . ASN A 1 245 ? -14.022 -0.890 0.496 1.00 90.88 245 ASN A N 1
ATOM 1994 C CA . ASN A 1 245 ? -14.890 0.109 -0.102 1.00 90.88 245 ASN A CA 1
ATOM 1995 C C . ASN A 1 245 ? -14.226 1.497 0.011 1.00 90.88 245 ASN A C 1
ATOM 1997 O O . ASN A 1 245 ? -14.339 2.139 1.053 1.00 90.88 245 ASN A O 1
ATOM 2001 N N . PRO A 1 246 ? -13.550 1.980 -1.045 1.00 85.38 246 PRO A N 1
ATOM 2002 C CA . PRO A 1 246 ? -12.854 3.268 -1.037 1.00 85.38 246 PRO A CA 1
ATOM 2003 C C . PRO A 1 246 ? -13.736 4.481 -0.700 1.00 85.38 246 PRO A C 1
ATOM 2005 O O . PRO A 1 246 ? -13.239 5.469 -0.163 1.00 85.38 246 PRO A O 1
ATOM 2008 N N . ASP A 1 247 ? -15.040 4.410 -0.972 1.00 88.06 247 ASP A N 1
ATOM 2009 C CA . ASP A 1 247 ? -15.942 5.566 -0.892 1.00 88.06 247 ASP A CA 1
ATOM 2010 C C . ASP A 1 247 ? -16.350 5.921 0.547 1.00 88.06 247 ASP A C 1
ATOM 2012 O O . ASP A 1 247 ? -16.863 7.007 0.813 1.00 88.06 247 ASP A O 1
ATOM 2016 N N . ILE A 1 248 ? -16.102 5.032 1.514 1.00 87.50 248 ILE A N 1
ATOM 2017 C CA . ILE A 1 248 ? -16.463 5.286 2.918 1.00 87.50 248 ILE A CA 1
ATOM 2018 C C . ILE A 1 248 ? -15.457 6.213 3.620 1.00 87.50 248 ILE A C 1
ATOM 2020 O O . ILE A 1 248 ? -15.741 6.753 4.695 1.00 87.50 248 ILE A O 1
ATOM 2024 N N . ILE A 1 249 ? -14.289 6.439 3.008 1.00 77.62 249 ILE A N 1
ATOM 2025 C CA . ILE A 1 249 ? -13.241 7.355 3.485 1.00 77.62 249 ILE A CA 1
ATOM 2026 C C . ILE A 1 249 ? -13.138 8.542 2.534 1.00 77.62 249 ILE A C 1
ATOM 2028 O O . ILE A 1 249 ? -12.102 8.845 1.950 1.00 77.62 249 ILE A O 1
ATOM 2032 N N . ILE A 1 250 ? -14.269 9.224 2.394 1.00 60.25 250 ILE A N 1
ATOM 2033 C CA . ILE A 1 250 ? -14.359 10.577 1.847 1.00 60.25 250 ILE A CA 1
ATOM 2034 C C . ILE A 1 250 ? -14.548 11.549 3.011 1.00 60.25 250 ILE A C 1
ATOM 2036 O O . ILE A 1 250 ? -15.317 11.210 3.947 1.00 60.25 250 ILE A O 1
#

pLDDT: mean 71.41, std 19.27, range [28.0, 94.38]